Protein AF-0000000075069469 (afdb_homodimer)

Structure (mmCIF, N/CA/C/O backbone):
data_AF-0000000075069469-model_v1
#
loop_
_entity.id
_entity.type
_entity.pdbx_description
1 polymer 'Uncharacterized protein LOC111499101'
#
loop_
_atom_site.group_PDB
_atom_site.id
_atom_site.type_symbol
_atom_site.label_atom_id
_atom_site.label_alt_id
_atom_site.label_comp_id
_atom_site.label_asym_id
_atom_site.label_entity_id
_atom_site.label_seq_id
_atom_site.pdbx_PDB_ins_code
_atom_site.Cartn_x
_atom_site.Cartn_y
_atom_site.Cartn_z
_atom_site.occupancy
_atom_site.B_iso_or_equiv
_atom_site.auth_seq_id
_atom_site.auth_comp_id
_atom_site.auth_asym_id
_atom_site.auth_atom_id
_atom_site.pdbx_PDB_model_num
ATOM 1 N N . MET A 1 1 ? 17.953 -6.848 -20.391 1 51.25 1 MET A N 1
ATOM 2 C CA . MET A 1 1 ? 17.312 -7.086 -19.094 1 51.25 1 MET A CA 1
ATOM 3 C C . MET A 1 1 ? 16.281 -8.211 -19.188 1 51.25 1 MET A C 1
ATOM 5 O O . MET A 1 1 ? 15.68 -8.414 -20.25 1 51.25 1 MET A O 1
ATOM 9 N N . ALA A 1 2 ? 16.391 -9.141 -18.25 1 74.19 2 ALA A N 1
ATOM 10 C CA . ALA A 1 2 ? 15.508 -10.297 -18.328 1 74.19 2 ALA A CA 1
ATOM 11 C C . ALA A 1 2 ? 14.039 -9.867 -18.328 1 74.19 2 ALA A C 1
ATOM 13 O O . ALA A 1 2 ? 13.695 -8.828 -17.75 1 74.19 2 ALA A O 1
ATOM 14 N N . VAL A 1 3 ? 13.227 -10.406 -19.141 1 89.5 3 VAL A N 1
ATOM 15 C CA . VAL A 1 3 ? 11.789 -10.164 -19.219 1 89.5 3 VAL A CA 1
ATOM 16 C C . VAL A 1 3 ? 11.141 -10.461 -17.875 1 89.5 3 VAL A C 1
ATOM 18 O O . VAL A 1 3 ? 11.367 -11.531 -17.297 1 89.5 3 VAL A O 1
ATOM 21 N N . PRO A 1 4 ? 10.5 -9.469 -17.406 1 95.44 4 PRO A N 1
ATOM 22 C CA . PRO A 1 4 ? 9.859 -9.734 -16.109 1 95.44 4 PRO A CA 1
ATOM 23 C C . PRO A 1 4 ? 8.859 -10.883 -16.172 1 95.44 4 PRO A C 1
ATOM 25 O O . PRO A 1 4 ? 8.297 -11.156 -17.234 1 95.44 4 PRO A O 1
ATOM 28 N N . VAL A 1 5 ? 8.656 -11.469 -15.047 1 96.56 5 VAL A N 1
ATOM 29 C CA . VAL A 1 5 ? 7.711 -12.57 -14.938 1 96.56 5 VAL A CA 1
ATOM 30 C C . VAL A 1 5 ? 6.309 -12.086 -15.289 1 96.56 5 VAL A C 1
ATOM 32 O O . VAL A 1 5 ? 5.629 -12.68 -16.125 1 96.56 5 VAL A O 1
ATOM 35 N N . ALA A 1 6 ? 5.82 -11.047 -14.586 1 97.44 6 ALA A N 1
ATOM 36 C CA . ALA A 1 6 ? 4.551 -10.391 -14.898 1 97.44 6 ALA A CA 1
ATOM 37 C C . ALA A 1 6 ? 4.742 -9.289 -15.93 1 97.44 6 ALA A C 1
ATOM 39 O O . ALA A 1 6 ? 5.117 -8.164 -15.586 1 97.44 6 ALA A O 1
ATOM 40 N N . LYS A 1 7 ? 4.457 -9.602 -17.109 1 94.19 7 LYS A N 1
ATOM 41 C CA . LYS A 1 7 ? 4.688 -8.648 -18.188 1 94.19 7 LYS A CA 1
ATOM 42 C C . LYS A 1 7 ? 3.592 -7.59 -18.234 1 94.19 7 LYS A C 1
ATOM 44 O O . LYS A 1 7 ? 2.412 -7.898 -18.047 1 94.19 7 LYS A O 1
ATOM 49 N N . ALA A 1 8 ? 3.984 -6.379 -18.438 1 94.38 8 ALA A N 1
ATOM 50 C CA . ALA A 1 8 ? 3.078 -5.246 -18.609 1 94.38 8 ALA A CA 1
ATOM 51 C C . ALA A 1 8 ? 2.096 -5.148 -17.453 1 94.38 8 ALA A C 1
ATOM 53 O O . ALA A 1 8 ? 0.897 -4.941 -17.656 1 94.38 8 ALA A O 1
ATOM 54 N N . ALA A 1 9 ? 2.561 -5.402 -16.281 1 97.31 9 ALA A N 1
ATOM 55 C CA . ALA A 1 9 ? 1.717 -5.297 -15.094 1 97.31 9 ALA A CA 1
ATOM 56 C C . ALA A 1 9 ? 1.331 -3.848 -14.82 1 97.31 9 ALA A C 1
ATOM 58 O O . ALA A 1 9 ? 2.109 -2.93 -15.086 1 97.31 9 ALA A O 1
ATOM 59 N N . SER A 1 10 ? 0.137 -3.607 -14.352 1 97.75 10 SER A N 1
ATOM 60 C CA . SER A 1 10 ? -0.334 -2.299 -13.914 1 97.75 10 SER A CA 1
ATOM 61 C C . SER A 1 10 ? -0.972 -2.383 -12.531 1 97.75 10 SER A C 1
ATOM 63 O O . SER A 1 10 ? -1.345 -3.467 -12.078 1 97.75 10 SER A O 1
ATOM 65 N N . LEU A 1 11 ? -1.025 -1.315 -11.836 1 98.31 11 LEU A N 1
ATOM 66 C CA . LEU A 1 11 ? -1.672 -1.309 -10.531 1 98.31 11 LEU A CA 1
ATOM 67 C C . LEU A 1 11 ? -3.178 -1.506 -10.672 1 98.31 11 LEU A C 1
ATOM 69 O O . LEU A 1 11 ? -3.848 -0.742 -11.367 1 98.31 11 LEU A O 1
ATOM 73 N N . ALA A 1 12 ? -3.697 -2.514 -10.078 1 97.69 12 ALA A N 1
ATOM 74 C CA . ALA A 1 12 ? -5.141 -2.732 -10.055 1 97.69 12 ALA A CA 1
ATOM 75 C C . ALA A 1 12 ? -5.777 -2.078 -8.828 1 97.69 12 ALA A C 1
ATOM 77 O O . ALA A 1 12 ? -6.609 -1.179 -8.961 1 97.69 12 ALA A O 1
ATOM 78 N N . HIS A 1 13 ? -5.395 -2.535 -7.672 1 98.56 13 HIS A N 1
ATOM 79 C CA . HIS A 1 13 ? -5.906 -1.954 -6.434 1 98.56 13 HIS A CA 1
ATOM 8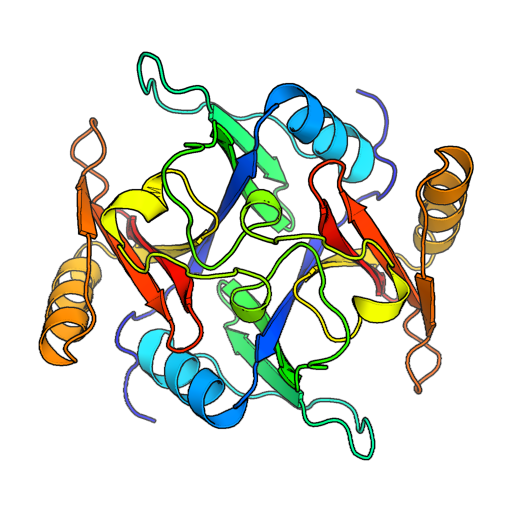0 C C . HIS A 1 13 ? -4.945 -2.186 -5.273 1 98.56 13 HIS A C 1
ATOM 82 O O . HIS A 1 13 ? -4 -2.969 -5.395 1 98.56 13 HIS A O 1
ATOM 88 N N . ILE A 1 14 ? -5.129 -1.421 -4.242 1 98.88 14 ILE A N 1
ATOM 89 C CA . ILE A 1 14 ? -4.535 -1.648 -2.928 1 98.88 14 ILE A CA 1
ATOM 90 C C . ILE A 1 14 ? -5.617 -2.072 -1.938 1 98.88 14 ILE A C 1
ATOM 92 O O . ILE A 1 14 ? -6.699 -1.48 -1.899 1 98.88 14 ILE A O 1
ATOM 96 N N . ALA A 1 15 ? -5.336 -3.133 -1.213 1 98.81 15 ALA A N 1
ATOM 97 C CA . ALA A 1 15 ? -6.305 -3.623 -0.235 1 98.81 15 ALA A CA 1
ATOM 98 C C . ALA A 1 15 ? -5.82 -3.373 1.19 1 98.81 15 ALA A C 1
ATOM 100 O O . ALA A 1 15 ? -4.637 -3.549 1.489 1 98.81 15 ALA A O 1
ATOM 101 N N . ARG A 1 16 ? -6.668 -2.936 2.02 1 98.69 16 ARG A N 1
ATOM 102 C CA . ARG A 1 16 ? -6.441 -2.764 3.451 1 98.69 16 ARG A CA 1
ATOM 103 C C . ARG A 1 16 ? -7.48 -3.525 4.266 1 98.69 16 ARG A C 1
ATOM 105 O O . ARG A 1 16 ? -8.68 -3.426 4 1 98.69 16 ARG A O 1
ATOM 112 N N . GLU A 1 17 ? -7.016 -4.309 5.176 1 98.31 17 GLU A N 1
ATOM 113 C CA . GLU A 1 17 ? -7.93 -4.898 6.148 1 98.31 17 GLU A CA 1
ATOM 114 C C . GLU A 1 17 ? -8.336 -3.881 7.211 1 98.31 17 GLU A C 1
ATOM 116 O O . GLU A 1 17 ? -7.559 -2.98 7.543 1 98.31 17 GLU A O 1
ATOM 121 N N . SER A 1 18 ? -9.508 -4.027 7.738 1 98.31 18 SER A N 1
ATOM 122 C CA . SER A 1 18 ? -9.992 -3.1 8.758 1 98.31 18 SER A CA 1
ATOM 123 C C . SER A 1 18 ? -11 -3.775 9.68 1 98.31 18 SER A C 1
ATOM 125 O O . SER A 1 18 ? -11.789 -4.613 9.242 1 98.31 18 SER A O 1
ATOM 127 N N . SER A 1 19 ? -11 -3.42 10.984 1 97.06 19 SER A N 1
ATOM 128 C CA . SER A 1 19 ? -12.023 -3.875 11.922 1 97.06 19 SER A CA 1
AT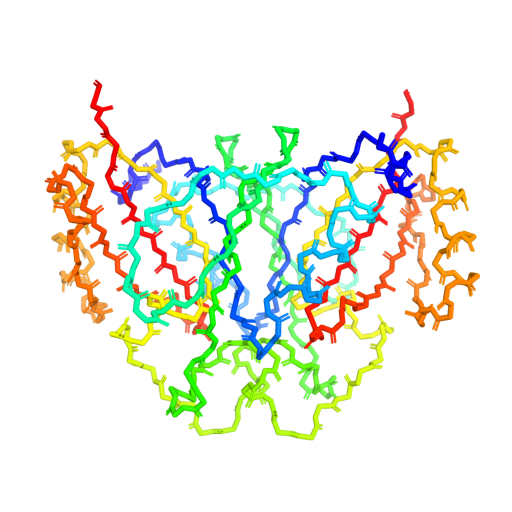OM 129 C C . SER A 1 19 ? -13.305 -3.055 11.797 1 97.06 19 SER A C 1
ATOM 131 O O . SER A 1 19 ? -14.352 -3.449 12.305 1 97.06 19 SER A O 1
ATOM 133 N N . ASP A 1 20 ? -13.227 -1.896 11.195 1 98.31 20 ASP A N 1
ATOM 134 C CA . ASP A 1 20 ? -14.352 -1.005 10.93 1 98.31 20 ASP A CA 1
ATOM 135 C C . ASP A 1 20 ? -14.227 -0.354 9.555 1 98.31 20 ASP A C 1
ATOM 137 O O . ASP A 1 20 ? -13.766 0.784 9.438 1 98.31 20 ASP A O 1
ATOM 141 N N . ILE A 1 21 ? -14.727 -1.035 8.531 1 98.56 21 ILE A N 1
ATOM 142 C CA . ILE A 1 21 ? -14.508 -0.624 7.148 1 98.56 21 ILE A CA 1
ATOM 143 C C . ILE A 1 21 ? -15.273 0.667 6.863 1 98.56 21 ILE A C 1
ATOM 145 O O . ILE A 1 21 ? -14.859 1.462 6.012 1 98.56 21 ILE A O 1
ATOM 149 N N . HIS A 1 22 ? -16.328 0.944 7.527 1 98.62 22 HIS A N 1
ATOM 150 C CA . HIS A 1 22 ? -17.094 2.166 7.297 1 98.62 22 HIS A CA 1
ATOM 151 C C . HIS A 1 22 ? -16.344 3.391 7.809 1 98.62 22 HIS A C 1
ATOM 153 O O . HIS A 1 22 ? -16.266 4.41 7.121 1 98.62 22 HIS A O 1
ATOM 159 N N . ARG A 1 23 ? -15.805 3.264 9.047 1 98.69 23 ARG A N 1
ATOM 160 C CA . ARG A 1 23 ? -15.008 4.359 9.594 1 98.69 23 ARG A CA 1
ATOM 161 C C . ARG A 1 23 ? -13.828 4.676 8.688 1 98.69 23 ARG A C 1
ATOM 163 O O . ARG A 1 23 ? -13.555 5.844 8.398 1 98.69 23 ARG A O 1
ATOM 170 N N . LEU A 1 24 ? -13.156 3.682 8.258 1 98.69 24 LEU A N 1
ATOM 171 C CA . LEU A 1 24 ? -12 3.883 7.395 1 98.69 24 LEU A CA 1
ATOM 172 C C . LEU A 1 24 ? -12.422 4.473 6.051 1 98.69 24 LEU A C 1
ATOM 174 O O . LEU A 1 24 ? -11.75 5.355 5.516 1 98.69 24 LEU A O 1
ATOM 178 N N . SER A 1 25 ? -13.516 4 5.52 1 98.75 25 SER A N 1
ATOM 179 C CA . SER A 1 25 ? -14.055 4.531 4.27 1 98.75 25 SER A CA 1
ATOM 180 C C . SER A 1 25 ? -14.336 6.023 4.379 1 98.75 25 SER A C 1
ATOM 182 O O . SER A 1 25 ? -13.961 6.801 3.496 1 98.75 25 SER A O 1
ATOM 184 N N . GLU A 1 26 ? -14.969 6.426 5.414 1 98.62 26 GLU A N 1
ATOM 185 C CA . GLU A 1 26 ? -15.297 7.832 5.617 1 98.62 26 GLU A CA 1
ATOM 186 C C . GLU A 1 26 ? -14.039 8.688 5.684 1 98.62 26 GLU A C 1
ATOM 188 O O . GLU A 1 26 ? -14.008 9.805 5.148 1 98.62 26 GLU A O 1
ATOM 193 N N . PHE A 1 27 ? -13.086 8.164 6.277 1 98.62 27 PHE A N 1
ATOM 194 C CA . PHE A 1 27 ? -11.82 8.891 6.355 1 98.62 27 PHE A CA 1
ATOM 195 C C . PHE A 1 27 ? -11.273 9.172 4.965 1 98.62 27 PHE A C 1
ATOM 197 O O . PHE A 1 27 ? -10.906 10.312 4.66 1 98.62 27 PHE A O 1
ATOM 204 N N . TYR A 1 28 ? -11.18 8.211 4.113 1 98.69 28 TYR A N 1
ATOM 205 C CA . TYR A 1 28 ? -10.57 8.375 2.795 1 98.69 28 TYR A CA 1
ATOM 206 C C . TYR A 1 28 ? -11.453 9.227 1.892 1 98.69 28 TYR A C 1
ATOM 208 O O . TYR A 1 28 ? -10.945 9.953 1.032 1 98.69 28 TYR A O 1
ATOM 216 N N . LYS A 1 29 ? -12.742 9.133 2.08 1 98.38 29 LYS A N 1
ATOM 217 C CA . LYS A 1 29 ? -13.641 10.023 1.354 1 98.38 29 LYS A CA 1
ATOM 218 C C . LYS A 1 29 ? -13.406 11.484 1.743 1 98.38 29 LYS A C 1
ATOM 220 O O . LYS A 1 29 ? -13.25 12.344 0.875 1 98.38 29 LYS A O 1
ATOM 225 N N . GLU A 1 30 ? -13.336 11.711 2.994 1 97.88 30 GLU A N 1
ATOM 226 C CA . GLU A 1 30 ? -13.18 13.07 3.502 1 97.88 30 GLU A CA 1
ATOM 227 C C . GLU A 1 30 ? -11.797 13.625 3.188 1 97.88 30 GLU A C 1
ATOM 229 O O . GLU A 1 30 ? -11.656 14.781 2.797 1 97.88 30 GLU A O 1
ATOM 234 N N . MET A 1 31 ? -10.812 12.836 3.367 1 97.94 31 MET A N 1
ATOM 235 C CA . MET A 1 31 ? -9.43 13.289 3.275 1 97.94 31 MET A CA 1
ATOM 236 C C . MET A 1 31 ? -9.023 13.508 1.82 1 97.94 31 MET A C 1
ATOM 238 O O . MET A 1 31 ? -8.391 14.508 1.491 1 97.94 31 MET A O 1
ATOM 242 N N . PHE A 1 32 ? -9.352 12.562 0.939 1 98.19 32 PHE A N 1
ATOM 243 C CA . PHE A 1 32 ? -8.734 12.57 -0.385 1 98.19 32 PHE A CA 1
ATOM 244 C C . PHE A 1 32 ? -9.805 12.656 -1.472 1 98.19 32 PHE A C 1
ATOM 246 O O . PHE A 1 32 ? -9.484 12.93 -2.633 1 98.19 32 PHE A O 1
ATOM 253 N N . GLY A 1 33 ? -11.055 12.406 -1.126 1 98 33 GLY A N 1
ATOM 254 C CA . GLY A 1 33 ? -12.117 12.492 -2.115 1 98 33 GLY A CA 1
ATOM 255 C C . GLY A 1 33 ? -12.359 11.18 -2.842 1 98 33 GLY A C 1
ATOM 256 O O . GLY A 1 33 ? -12.859 11.172 -3.969 1 98 33 GLY A O 1
ATOM 257 N N . PHE A 1 34 ? -11.969 10.07 -2.221 1 98.62 34 PHE A N 1
ATOM 258 C CA . PHE A 1 34 ? -12.328 8.773 -2.779 1 98.62 34 PHE A CA 1
ATOM 259 C C . PHE A 1 34 ? -13.836 8.641 -2.898 1 98.62 34 PHE A C 1
ATOM 261 O O . PHE A 1 34 ? -14.586 9.188 -2.088 1 98.62 34 PHE A O 1
ATOM 268 N N . GLU A 1 35 ? -14.211 7.852 -3.914 1 98.38 35 GLU A N 1
ATOM 269 C CA . GLU A 1 35 ? -15.633 7.57 -4.102 1 98.38 35 GLU A CA 1
ATOM 270 C C . GLU A 1 35 ? -15.906 6.07 -4.066 1 98.38 35 GLU A C 1
ATOM 272 O O . GLU A 1 35 ? -15.133 5.277 -4.605 1 98.38 35 GLU A O 1
ATOM 277 N N . GLU A 1 36 ? -16.984 5.746 -3.445 1 98.19 36 GLU A N 1
ATOM 278 C CA . GLU A 1 36 ? -17.375 4.336 -3.387 1 98.19 36 GLU A CA 1
ATOM 279 C C . GLU A 1 36 ? -17.797 3.822 -4.758 1 98.19 36 GLU A C 1
ATOM 281 O O . GLU A 1 36 ? -18.5 4.516 -5.5 1 98.19 36 GLU A O 1
ATOM 286 N N . ILE A 1 37 ? -17.344 2.689 -5.109 1 98.12 37 ILE A N 1
ATOM 287 C CA . ILE A 1 37 ? -17.75 2.014 -6.336 1 98.12 37 ILE A CA 1
ATOM 288 C C . ILE A 1 37 ? -18.375 0.668 -5.996 1 98.12 37 ILE A C 1
ATOM 290 O O . ILE A 1 37 ? -18.297 0.205 -4.855 1 98.12 37 ILE A O 1
ATOM 294 N N . GLU A 1 38 ? -19.016 0.066 -7.004 1 95.25 38 GLU A N 1
ATOM 295 C CA . GLU A 1 38 ? -19.672 -1.219 -6.789 1 95.25 38 GLU A CA 1
ATOM 296 C C . GLU A 1 38 ? -18.656 -2.324 -6.527 1 95.25 38 GLU A C 1
ATOM 298 O O . GLU A 1 38 ? -17.625 -2.391 -7.191 1 95.25 38 GLU A O 1
ATOM 303 N N . SER A 1 39 ? -18.906 -3.066 -5.496 1 91.5 39 SER A N 1
ATOM 304 C CA . SER A 1 39 ? -18.125 -4.27 -5.207 1 91.5 39 SER A CA 1
ATOM 305 C C . SER A 1 39 ? -18.969 -5.527 -5.422 1 91.5 39 SER A C 1
ATOM 307 O O . SER A 1 39 ? -20.203 -5.477 -5.375 1 91.5 39 SER A O 1
ATOM 309 N N . PRO A 1 40 ? -18.328 -6.656 -5.711 1 88 40 PRO A N 1
ATOM 310 C CA . PRO A 1 40 ? -19.078 -7.914 -5.754 1 88 40 PRO A CA 1
ATOM 311 C C . PRO A 1 40 ? -19.703 -8.266 -4.41 1 88 40 PRO A C 1
ATOM 313 O O . PRO A 1 40 ? -19.375 -7.66 -3.389 1 88 40 PRO A O 1
ATOM 316 N N . ASN A 1 41 ? -20.672 -9.18 -4.551 1 87.69 41 ASN A N 1
ATOM 317 C CA . ASN A 1 41 ? -21.266 -9.719 -3.332 1 87.69 41 ASN A CA 1
ATOM 318 C C . ASN A 1 41 ? -20.422 -10.852 -2.754 1 87.69 41 ASN A C 1
ATOM 320 O O . ASN A 1 41 ? -20.266 -11.898 -3.385 1 87.69 41 ASN A O 1
ATOM 324 N N . PHE A 1 42 ? -19.922 -10.609 -1.522 1 89.44 42 PHE A N 1
ATOM 325 C CA . PHE A 1 42 ? -19.062 -11.609 -0.892 1 89.44 42 PHE A CA 1
ATOM 326 C C . PHE A 1 42 ? -19.781 -12.273 0.281 1 89.44 42 PHE A C 1
ATOM 328 O O . PHE A 1 42 ? -19.141 -12.703 1.24 1 89.44 42 PHE A O 1
ATOM 335 N N . GLY A 1 43 ? -21.203 -12.211 0.186 1 91.31 43 GLY A N 1
ATOM 336 C CA . GLY A 1 43 ? -21.984 -12.812 1.257 1 91.31 43 GLY A CA 1
ATOM 337 C C . GLY A 1 43 ? -21.844 -12.078 2.576 1 91.31 43 GLY A C 1
ATOM 338 O O . GLY A 1 43 ? -22.094 -10.875 2.648 1 91.31 43 GLY A O 1
ATOM 339 N N . GLU A 1 44 ? -21.266 -12.805 3.584 1 93.75 44 GLU A N 1
ATOM 340 C CA . GLU A 1 44 ? -21.172 -12.242 4.93 1 93.75 44 GLU A CA 1
ATOM 341 C C . GLU A 1 44 ? -19.938 -11.367 5.074 1 93.75 44 GLU A C 1
ATOM 343 O O . GLU A 1 44 ? -19.828 -10.578 6.016 1 93.75 44 GLU A O 1
ATOM 348 N N . LEU A 1 45 ? -19.047 -11.5 4.168 1 94.69 45 LEU A N 1
ATOM 349 C CA . LEU A 1 45 ? -17.844 -10.695 4.219 1 94.69 45 LEU A CA 1
ATOM 350 C C . LEU A 1 45 ? -18.125 -9.25 3.803 1 94.69 45 LEU A C 1
ATOM 352 O O . LEU A 1 45 ? -18.594 -9.008 2.686 1 94.69 45 LEU A O 1
ATOM 356 N N . LYS A 1 46 ? -17.859 -8.297 4.668 1 97.06 46 LYS A N 1
ATOM 357 C CA . LYS A 1 46 ? -18.094 -6.887 4.387 1 97.06 46 LYS A CA 1
ATOM 358 C C . LYS A 1 46 ? -16.906 -6.258 3.676 1 97.06 46 LYS A C 1
ATOM 360 O O . LYS A 1 46 ? -15.773 -6.352 4.152 1 97.06 46 LYS A O 1
ATOM 365 N N . VAL A 1 47 ? -17.172 -5.625 2.588 1 97.94 47 VAL A N 1
ATOM 366 C CA . VAL A 1 47 ? -16.156 -4.887 1.852 1 97.94 47 VAL A CA 1
ATOM 367 C C . VAL A 1 47 ? -16.719 -3.537 1.405 1 97.94 47 VAL A C 1
ATOM 369 O O . VAL A 1 47 ? -17.938 -3.379 1.267 1 97.94 47 VAL A O 1
ATOM 372 N N . ILE A 1 48 ? -15.883 -2.514 1.28 1 98.56 48 ILE A N 1
ATOM 373 C CA . ILE A 1 48 ? -16.156 -1.255 0.595 1 98.56 48 ILE A CA 1
ATOM 374 C C . ILE A 1 48 ? -15.039 -0.963 -0.407 1 98.56 48 ILE A C 1
ATOM 376 O O . ILE A 1 48 ? -13.867 -0.888 -0.036 1 98.56 48 ILE A O 1
ATOM 380 N N . TRP A 1 49 ? -15.398 -0.892 -1.646 1 98.62 49 TRP A N 1
ATOM 381 C CA . TRP A 1 49 ? -14.43 -0.52 -2.676 1 98.62 49 TRP A CA 1
ATOM 382 C C . TRP A 1 49 ? -14.5 0.976 -2.969 1 98.62 49 TRP A C 1
ATOM 384 O O . TRP A 1 49 ? -15.578 1.528 -3.166 1 98.62 49 TRP A O 1
ATOM 394 N N . LEU A 1 50 ? -13.383 1.645 -2.924 1 98.81 50 LEU A N 1
ATOM 395 C CA . LEU A 1 50 ? -13.242 3.07 -3.201 1 98.81 50 LEU A CA 1
ATOM 396 C C . LEU A 1 50 ? -12.383 3.305 -4.438 1 98.81 50 LEU A C 1
ATOM 398 O O . LEU A 1 50 ? -11.531 2.477 -4.77 1 98.81 50 LEU A O 1
ATOM 402 N N . ASN A 1 51 ? -12.633 4.422 -5.066 1 98.62 51 ASN A N 1
ATOM 403 C CA . ASN A 1 51 ? -11.844 4.793 -6.23 1 98.62 51 ASN A CA 1
ATOM 404 C C . ASN A 1 51 ? -11.484 6.273 -6.215 1 98.62 51 ASN A C 1
ATOM 406 O O . ASN A 1 51 ? -12.328 7.117 -5.902 1 98.62 51 ASN A O 1
ATOM 410 N N . LEU A 1 52 ? -10.281 6.555 -6.395 1 98 52 LEU A N 1
ATOM 411 C CA . LEU A 1 52 ? -9.758 7.875 -6.723 1 98 52 LEU A CA 1
ATOM 412 C C . LEU A 1 52 ? -9.07 7.867 -8.078 1 98 52 LEU A C 1
ATOM 414 O O . LEU A 1 52 ? -7.918 7.43 -8.195 1 98 52 LEU A O 1
ATOM 418 N N . PRO A 1 53 ? -9.695 8.328 -9.125 1 94.12 53 PRO A N 1
ATOM 419 C CA . PRO A 1 53 ? -9.219 8.156 -10.5 1 94.12 53 PRO A CA 1
ATOM 420 C C . PRO A 1 53 ? -7.777 8.625 -10.688 1 94.12 53 PRO A C 1
ATOM 422 O O . PRO A 1 53 ? -7.031 8.031 -11.469 1 94.12 53 PRO A O 1
ATOM 425 N N . SER A 1 54 ? -7.363 9.594 -10.078 1 93.62 54 SER A N 1
ATOM 426 C CA . SER A 1 54 ? -6.016 10.141 -10.227 1 93.62 54 SER A CA 1
ATOM 427 C C . SER A 1 54 ? -5.004 9.344 -9.414 1 93.62 54 SER A C 1
ATOM 429 O O . SER A 1 54 ? -3.803 9.617 -9.461 1 93.62 54 SER A O 1
ATOM 431 N N . ALA A 1 55 ? -5.477 8.336 -8.688 1 95.12 55 ALA A N 1
ATOM 432 C CA . ALA A 1 55 ? -4.586 7.594 -7.793 1 95.12 55 ALA A CA 1
ATOM 433 C C . ALA A 1 55 ? -4.75 6.09 -7.98 1 95.12 55 ALA A C 1
ATOM 435 O O . ALA A 1 55 ? -4.031 5.473 -8.773 1 95.12 55 ALA A O 1
ATOM 436 N N . PHE A 1 56 ? -5.684 5.5 -7.301 1 97.44 56 PHE A N 1
ATOM 437 C CA . PHE A 1 56 ? -5.852 4.051 -7.355 1 97.44 56 PHE A CA 1
ATOM 438 C C . PHE A 1 56 ? -7.184 3.639 -6.742 1 97.44 56 PHE A C 1
ATOM 440 O O . PHE A 1 56 ? -7.895 4.469 -6.172 1 97.44 56 PHE A O 1
ATOM 447 N N . GLN A 1 57 ? -7.59 2.363 -7.004 1 98.62 57 GLN A N 1
ATOM 448 C CA . GLN A 1 57 ? -8.695 1.756 -6.266 1 98.62 57 GLN A CA 1
ATOM 449 C C . GLN A 1 57 ? -8.219 1.232 -4.91 1 98.62 57 GLN A C 1
ATOM 451 O O . GLN A 1 57 ? -7.156 0.616 -4.812 1 98.62 57 GLN A O 1
ATOM 456 N N . LEU A 1 58 ? -8.977 1.562 -3.9 1 98.88 58 LEU A N 1
ATOM 457 C CA . LEU A 1 58 ? -8.734 1.119 -2.531 1 98.88 58 LEU A CA 1
ATOM 458 C C . LEU A 1 58 ? -9.82 0.163 -2.066 1 98.88 58 LEU A C 1
ATOM 460 O O . LEU A 1 58 ? -10.992 0.552 -1.958 1 98.88 58 LEU A O 1
ATOM 464 N N . HIS A 1 59 ? -9.422 -1.106 -1.854 1 98.81 59 HIS A N 1
ATOM 465 C CA . HIS A 1 59 ? -10.359 -2.102 -1.343 1 98.81 59 HIS A CA 1
ATOM 466 C C . HIS A 1 59 ? -10.234 -2.252 0.169 1 98.81 59 HIS A C 1
ATOM 468 O O . HIS A 1 59 ? -9.203 -2.701 0.669 1 98.81 59 HIS A O 1
ATOM 474 N N . LEU A 1 60 ? -11.266 -1.788 0.831 1 98.81 60 LEU A N 1
ATOM 475 C CA . LEU A 1 60 ? -11.367 -1.989 2.271 1 98.81 60 LEU A CA 1
ATOM 476 C C . LEU A 1 60 ? -12.094 -3.291 2.59 1 98.81 60 LEU A C 1
ATOM 478 O O . LEU A 1 60 ? -13.211 -3.516 2.115 1 98.81 60 LEU A O 1
ATOM 482 N N . ILE A 1 61 ? -11.469 -4.168 3.373 1 98.56 61 ILE A N 1
ATOM 483 C CA . ILE A 1 61 ? -11.977 -5.516 3.594 1 98.56 61 ILE A CA 1
ATOM 484 C C . ILE A 1 61 ? -12.07 -5.793 5.094 1 98.56 61 ILE A C 1
ATOM 486 O O . ILE A 1 61 ? -11.148 -5.48 5.848 1 98.56 61 ILE A O 1
ATOM 490 N N . GLN A 1 62 ? -13.172 -6.363 5.438 1 98.38 62 GLN A N 1
ATOM 491 C CA . GLN A 1 62 ? -13.328 -6.777 6.828 1 98.38 62 GLN A CA 1
ATOM 492 C C . GLN A 1 62 ? -12.211 -7.727 7.25 1 98.38 62 GLN A C 1
ATOM 494 O O . GLN A 1 62 ? -12.031 -8.781 6.641 1 98.38 62 GLN A O 1
ATOM 499 N N . ARG A 1 63 ? -11.578 -7.375 8.312 1 96.81 63 ARG A N 1
ATOM 500 C CA . ARG A 1 63 ? -10.414 -8.133 8.773 1 96.81 63 ARG A CA 1
ATOM 501 C C . ARG A 1 63 ? -10.836 -9.477 9.352 1 96.81 63 ARG A C 1
ATOM 503 O O . ARG A 1 63 ? -11.906 -9.594 9.953 1 96.81 63 ARG A O 1
ATOM 510 N N . ASP A 1 64 ? -9.977 -10.523 9.148 1 96.25 64 ASP A N 1
ATOM 511 C CA . ASP A 1 64 ? -10.031 -11.766 9.914 1 96.25 64 ASP A CA 1
ATOM 512 C C . ASP A 1 64 ? -9.094 -11.711 11.117 1 96.25 64 ASP A C 1
ATOM 514 O O . ASP A 1 64 ? -7.871 -11.797 10.969 1 96.25 64 ASP A O 1
ATOM 518 N N . PRO A 1 65 ? -9.672 -11.562 12.289 1 91.5 65 PRO A N 1
ATOM 519 C CA . PRO A 1 65 ? -8.797 -11.422 13.461 1 91.5 65 PRO A CA 1
ATOM 520 C C . PRO A 1 65 ? -7.93 -12.656 13.695 1 91.5 65 PRO A C 1
ATOM 522 O O . PRO A 1 65 ? -6.957 -12.594 14.453 1 91.5 65 PRO A O 1
ATOM 525 N N . LYS A 1 66 ? -8.18 -13.758 13.008 1 91.69 66 LYS A N 1
ATOM 526 C CA . LYS A 1 66 ? -7.441 -14.992 13.242 1 91.69 66 LYS A CA 1
ATOM 527 C C . LYS A 1 66 ? -6.258 -15.117 12.281 1 91.69 66 LYS A C 1
ATOM 529 O O . LYS A 1 66 ? -5.391 -15.969 12.469 1 91.69 66 LYS A O 1
ATOM 534 N N . SER A 1 67 ? -6.051 -14.297 11.273 1 91.38 67 SER A N 1
ATOM 535 C CA . SER A 1 67 ? -5.109 -14.5 10.18 1 91.38 67 SER A CA 1
ATOM 536 C C . SER A 1 67 ? -3.678 -14.203 10.617 1 91.38 67 SER A C 1
ATOM 538 O O . SER A 1 67 ? -2.727 -14.781 10.086 1 91.38 67 SER A O 1
ATOM 540 N N . LYS A 1 68 ? -3.363 -13.367 11.492 1 92.19 68 LYS A N 1
ATOM 541 C CA . LYS A 1 68 ? -2.045 -12.992 12 1 92.19 68 LYS A CA 1
ATOM 542 C C . LYS A 1 68 ? -1.049 -12.812 10.852 1 92.19 68 LYS A C 1
ATOM 544 O O . LYS A 1 68 ? 0.044 -13.383 10.883 1 92.19 68 LYS A O 1
ATOM 549 N N . LEU A 1 69 ? -1.332 -12.102 9.844 1 96.38 69 LEU A N 1
ATOM 550 C CA . LEU A 1 69 ? -0.497 -11.859 8.672 1 96.38 69 LEU A CA 1
ATOM 551 C C . LEU A 1 69 ? 0.694 -10.977 9.023 1 96.38 69 LEU A C 1
ATOM 553 O O . LEU A 1 69 ? 0.638 -10.211 9.984 1 96.38 69 LEU A O 1
ATOM 557 N N . PRO A 1 70 ? 1.748 -11.062 8.242 1 96 70 PRO A N 1
ATOM 558 C CA . PRO A 1 70 ? 2.939 -10.273 8.562 1 96 70 PRO A CA 1
ATOM 559 C C . PRO A 1 70 ? 2.691 -8.773 8.461 1 96 70 PRO A C 1
ATOM 561 O O . PRO A 1 70 ? 3.334 -7.988 9.164 1 96 70 PRO A O 1
ATOM 564 N N . GLU A 1 71 ? 1.863 -8.398 7.566 1 96.06 71 GLU A N 1
ATOM 565 C CA . GLU A 1 71 ? 1.651 -6.977 7.312 1 96.06 71 GLU A CA 1
ATOM 566 C C . GLU A 1 71 ? 0.235 -6.555 7.691 1 96.06 71 GLU A C 1
ATOM 568 O O . GLU A 1 71 ? -0.72 -7.305 7.484 1 96.06 71 GLU A O 1
ATOM 573 N N . GLY A 1 72 ? 0.143 -5.355 8.227 1 95.75 72 GLY A N 1
ATOM 574 C CA . GLY A 1 72 ? -1.079 -4.703 8.672 1 95.75 72 GLY A CA 1
ATOM 575 C C . GLY A 1 72 ? -0.994 -4.184 10.094 1 95.75 72 GLY A C 1
ATOM 576 O O . GLY A 1 72 ? -0.298 -4.762 10.93 1 95.75 72 GLY A O 1
ATOM 577 N N . PRO A 1 73 ? -1.74 -3.096 10.359 1 95.62 73 PRO A N 1
ATOM 578 C CA . PRO A 1 73 ? -1.611 -2.482 11.68 1 95.62 73 PRO A CA 1
ATOM 579 C C . PRO A 1 73 ? -2.07 -3.404 12.805 1 95.62 73 PRO A C 1
ATOM 581 O O . PRO A 1 73 ? -1.569 -3.311 13.93 1 95.62 73 PRO A O 1
ATOM 584 N N . TRP A 1 74 ? -2.895 -4.312 12.477 1 93 74 TRP A N 1
ATOM 585 C CA . TRP A 1 74 ? -3.508 -5.148 13.5 1 93 74 TRP A CA 1
ATOM 586 C C . TRP A 1 74 ? -2.619 -6.34 13.836 1 93 74 TRP A C 1
ATOM 588 O O . TRP A 1 74 ? -2.855 -7.043 14.828 1 93 74 TRP A O 1
ATOM 598 N N . SER A 1 75 ? -1.633 -6.492 13.047 1 92.06 75 SER A N 1
ATOM 599 C CA . SER A 1 75 ? -0.688 -7.57 13.312 1 92.06 75 SER A CA 1
ATOM 600 C C . SER A 1 75 ? 0.365 -7.145 14.328 1 92.06 75 SER A C 1
ATOM 602 O O . SER A 1 75 ? 1.025 -7.992 14.938 1 92.06 75 SER A O 1
ATOM 604 N N . ALA A 1 76 ? 0.55 -5.887 14.5 1 92.06 76 ALA A N 1
ATOM 605 C CA . ALA A 1 76 ? 1.594 -5.352 15.375 1 92.06 76 ALA A CA 1
ATOM 606 C C . ALA A 1 76 ? 1.224 -5.523 16.844 1 92.06 76 ALA A C 1
ATOM 608 O O . ALA A 1 76 ? 0.073 -5.301 17.234 1 92.06 76 ALA A O 1
ATOM 609 N N . THR A 1 77 ? 2.189 -5.98 17.531 1 88.19 77 THR A N 1
ATOM 610 C CA . THR A 1 77 ? 2.025 -6.066 18.969 1 88.19 77 THR A CA 1
ATOM 611 C C . THR A 1 77 ? 2.65 -4.855 19.656 1 88.19 77 THR A C 1
ATOM 613 O O . THR A 1 77 ? 3.846 -4.598 19.5 1 88.19 77 THR A O 1
ATOM 616 N N . SER A 1 78 ? 1.938 -4.035 20.344 1 90.88 78 SER A N 1
ATOM 617 C CA . SER A 1 78 ? 2.361 -2.844 21.078 1 90.88 78 SER A CA 1
ATOM 618 C C . SER A 1 78 ? 2.961 -1.806 20.141 1 90.88 78 SER A C 1
ATOM 620 O O . SER A 1 78 ? 4.09 -1.355 20.328 1 90.88 78 SER A O 1
ATOM 622 N N . PRO A 1 79 ? 2.258 -1.506 19.156 1 93.81 79 PRO A N 1
ATOM 623 C CA . PRO A 1 79 ? 2.789 -0.566 18.172 1 93.81 79 PRO A CA 1
ATOM 624 C C . PRO A 1 79 ? 2.945 0.848 18.719 1 93.81 79 PRO A C 1
ATOM 626 O O . PRO A 1 79 ? 2.199 1.251 19.609 1 93.81 79 PRO A O 1
ATOM 629 N N . VAL A 1 80 ? 3.967 1.511 18.188 1 93.25 80 VAL A N 1
ATOM 630 C CA . VAL A 1 80 ? 4.16 2.934 18.453 1 93.25 80 VAL A CA 1
ATOM 631 C C . VAL A 1 80 ? 3.631 3.752 17.281 1 93.25 80 VAL A C 1
ATOM 633 O O . VAL A 1 80 ? 4.133 3.641 16.156 1 93.25 80 VAL A O 1
ATOM 636 N N . VAL A 1 81 ? 2.602 4.539 17.594 1 95.5 81 VAL A N 1
ATOM 637 C CA . VAL A 1 81 ? 1.979 5.367 16.562 1 95.5 81 VAL A CA 1
ATOM 638 C C . VAL A 1 81 ? 2.58 6.773 16.594 1 95.5 81 VAL A C 1
ATOM 640 O O . VAL A 1 81 ? 1.956 7.711 17.094 1 95.5 81 VAL A O 1
ATOM 643 N N . ASP A 1 82 ? 3.74 6.883 16.188 1 97.19 82 ASP A N 1
ATOM 644 C CA . ASP A 1 82 ? 4.5 8.125 16.094 1 97.19 82 ASP A CA 1
ATOM 645 C C . ASP A 1 82 ? 4.859 8.445 14.648 1 97.19 82 ASP A C 1
ATOM 647 O O . ASP A 1 82 ? 5.719 7.793 14.055 1 97.19 82 ASP A O 1
ATOM 651 N N . PRO A 1 83 ? 4.172 9.516 14.07 1 98.31 83 PRO A N 1
ATOM 652 C CA . PRO A 1 83 ? 4.391 9.82 12.648 1 98.31 83 PRO A CA 1
ATOM 653 C C . PRO A 1 83 ? 5.836 10.188 12.344 1 98.31 83 PRO A C 1
ATOM 655 O O . PRO A 1 83 ? 6.25 10.18 11.18 1 98.31 83 PRO A O 1
ATOM 658 N N . SER A 1 84 ? 6.625 10.516 13.352 1 97.75 84 SER A N 1
ATOM 659 C CA . SER A 1 84 ? 8.016 10.883 13.102 1 97.75 84 SER A CA 1
ATOM 660 C C . SER A 1 84 ? 8.836 9.68 12.641 1 97.75 84 SER A C 1
ATOM 662 O O . SER A 1 84 ? 9.945 9.836 12.133 1 97.75 84 SER A O 1
ATOM 664 N N . HIS A 1 85 ? 8.312 8.484 12.742 1 97.25 85 HIS A N 1
ATOM 665 C CA . HIS A 1 85 ? 9 7.273 12.289 1 97.25 85 HIS A CA 1
ATOM 666 C C . HIS A 1 85 ? 8.555 6.883 10.883 1 97.25 85 HIS A C 1
ATOM 668 O O . HIS A 1 85 ? 9.164 6.012 10.258 1 97.25 85 HIS A O 1
ATOM 674 N N . LEU A 1 86 ? 7.57 7.527 10.32 1 97.81 86 LEU A N 1
ATOM 675 C CA . LEU A 1 86 ? 6.945 7.121 9.062 1 97.81 86 LEU A CA 1
ATOM 676 C C . LEU A 1 86 ? 7.883 7.363 7.883 1 97.81 86 LEU A C 1
ATOM 678 O O . LEU A 1 86 ? 7.84 6.629 6.895 1 97.81 86 LEU A O 1
ATOM 682 N N . PRO A 1 87 ? 8.758 8.367 7.953 1 96.69 87 PRO A N 1
ATOM 683 C CA . PRO A 1 87 ? 9.648 8.57 6.809 1 96.69 87 PRO A CA 1
ATOM 684 C C . PRO A 1 87 ? 10.461 7.328 6.461 1 96.69 87 PRO A C 1
ATOM 686 O O . PRO A 1 87 ? 10.906 7.176 5.32 1 96.69 87 PRO A O 1
ATOM 689 N N . ARG A 1 88 ? 10.602 6.422 7.395 1 96.88 88 ARG A N 1
ATOM 690 C CA . ARG A 1 88 ? 11.375 5.207 7.145 1 96.88 88 ARG A CA 1
ATOM 691 C C . ARG A 1 88 ? 10.477 3.98 7.125 1 96.88 88 ARG A C 1
ATOM 693 O O . ARG A 1 88 ? 10.953 2.854 6.98 1 96.88 88 ARG A O 1
ATOM 700 N N . GLY A 1 89 ? 9.211 4.172 7.387 1 97.44 89 GLY A N 1
ATOM 701 C CA . GLY A 1 89 ? 8.273 3.068 7.5 1 97.44 89 GLY A CA 1
ATOM 702 C C . GLY A 1 89 ? 7.355 2.939 6.297 1 97.44 89 GLY A C 1
ATOM 703 O O . GLY A 1 89 ? 7.445 3.73 5.355 1 97.44 89 GLY A O 1
ATOM 704 N N . HIS A 1 90 ? 6.531 1.893 6.273 1 98.56 90 HIS A N 1
ATOM 705 C CA . HIS A 1 90 ? 5.516 1.713 5.242 1 98.56 90 HIS A CA 1
ATOM 706 C C . HIS A 1 90 ? 4.57 2.908 5.184 1 98.56 90 HIS A C 1
ATOM 708 O O . HIS A 1 90 ? 4.078 3.367 6.215 1 98.56 90 HIS A O 1
ATOM 714 N N . HIS A 1 91 ? 4.375 3.451 3.986 1 98.81 91 HIS A N 1
ATOM 715 C CA . HIS A 1 91 ? 3.35 4.473 3.803 1 98.81 91 HIS A CA 1
ATOM 716 C C . HIS A 1 91 ? 2.961 4.605 2.334 1 98.81 91 HIS A C 1
ATOM 718 O O . HIS A 1 91 ? 3.682 4.133 1.451 1 98.81 91 HIS A O 1
ATOM 724 N N . ILE A 1 92 ? 1.806 5.125 2.119 1 98.88 92 ILE A N 1
ATOM 725 C CA . ILE A 1 92 ? 1.365 5.594 0.81 1 98.88 92 ILE A CA 1
ATOM 726 C C . ILE A 1 92 ? 1.472 7.113 0.744 1 98.88 92 ILE A C 1
ATOM 728 O O . ILE A 1 92 ? 0.985 7.816 1.634 1 98.88 92 ILE A O 1
ATOM 732 N N . CYS A 1 93 ? 2.127 7.574 -0.286 1 98.81 93 CYS A N 1
ATOM 733 C CA . CYS A 1 93 ? 2.305 9.016 -0.453 1 98.81 93 CYS A CA 1
ATOM 734 C C . CYS A 1 93 ? 1.392 9.555 -1.548 1 98.81 93 CYS A C 1
ATOM 736 O O . CYS A 1 93 ? 1.44 9.086 -2.688 1 98.81 93 CYS A O 1
ATOM 738 N N . PHE A 1 94 ? 0.637 10.523 -1.207 1 98.69 94 PHE A N 1
ATOM 739 C CA . PHE A 1 94 ? -0.149 11.289 -2.166 1 98.69 94 PHE A CA 1
ATOM 740 C C . PHE A 1 94 ? 0.523 12.617 -2.477 1 98.69 94 PHE A C 1
ATOM 742 O O . PHE A 1 94 ? 1.186 13.203 -1.614 1 98.69 94 PHE A O 1
ATOM 749 N N . SER A 1 95 ? 0.349 13.047 -3.672 1 98 95 SER A N 1
ATOM 750 C CA . SER A 1 95 ? 0.874 14.336 -4.098 1 98 95 SER A CA 1
ATOM 751 C C . SER A 1 95 ? -0.245 15.359 -4.262 1 98 95 SER A C 1
ATOM 753 O O . SER A 1 95 ? -1.31 15.047 -4.793 1 98 95 SER A O 1
ATOM 755 N N . VAL A 1 96 ? -0.061 16.562 -3.746 1 97.81 96 VAL A N 1
ATOM 756 C CA . VAL A 1 96 ? -0.979 17.688 -3.938 1 97.81 96 VAL A CA 1
ATOM 757 C C . VAL A 1 96 ? -0.202 18.922 -4.375 1 97.81 96 VAL A C 1
ATOM 759 O O . VAL A 1 96 ? 1.022 18.984 -4.234 1 97.81 96 VAL A O 1
ATOM 762 N N . SER A 1 97 ? -0.976 19.891 -4.922 1 95.81 97 SER A N 1
ATOM 763 C CA . SER A 1 97 ? -0.334 21.156 -5.285 1 95.81 97 SER A CA 1
ATOM 764 C C . SER A 1 97 ? 0.207 21.875 -4.055 1 95.81 97 SER A C 1
ATOM 766 O O . SER A 1 97 ? -0.337 21.734 -2.957 1 95.81 97 SER A O 1
ATOM 768 N N . SER A 1 98 ? 1.265 22.672 -4.289 1 92.94 98 SER A N 1
ATOM 769 C CA . SER A 1 98 ? 1.856 23.438 -3.191 1 92.94 98 SER A CA 1
ATOM 770 C C . SER A 1 98 ? 0.831 24.359 -2.541 1 92.94 98 SER A C 1
ATOM 772 O O . SER A 1 98 ? 0.862 24.578 -1.328 1 92.94 98 SER A O 1
ATOM 774 N N . SER A 1 99 ? -0.058 24.859 -3.318 1 90.12 99 SER A N 1
ATOM 775 C CA . SER A 1 99 ? -1.088 25.766 -2.812 1 90.12 99 SER A CA 1
ATOM 776 C C . SER A 1 99 ? -2.062 25.031 -1.897 1 90.12 99 SER A C 1
ATOM 778 O O . SER A 1 99 ? -2.611 25.625 -0.965 1 90.12 99 SER A O 1
ATOM 780 N N . ASN A 1 100 ? -2.221 23.781 -2.146 1 94.81 100 ASN A N 1
ATOM 781 C CA . ASN A 1 100 ? -3.131 22.969 -1.345 1 94.81 100 ASN A CA 1
ATOM 782 C C . ASN A 1 100 ? -2.436 22.406 -0.11 1 94.81 100 ASN A C 1
ATOM 784 O O . ASN A 1 100 ? -3.086 22.109 0.896 1 94.81 100 ASN A O 1
ATOM 788 N N . PHE A 1 101 ? -1.162 22.281 -0.167 1 97 101 PHE A N 1
ATOM 789 C CA . PHE A 1 101 ? -0.402 21.594 0.866 1 97 101 PHE A CA 1
ATOM 790 C C . PHE A 1 101 ? -0.594 22.25 2.221 1 97 101 PHE A C 1
ATOM 792 O O . PHE A 1 101 ? -0.901 21.594 3.211 1 97 101 PHE A O 1
ATOM 799 N N . ASP A 1 102 ? -0.459 23.531 2.275 1 94.62 102 ASP A N 1
ATOM 800 C CA . ASP A 1 102 ? -0.559 24.234 3.547 1 94.62 102 ASP A CA 1
ATOM 801 C C . ASP A 1 102 ? -1.949 24.078 4.156 1 94.62 102 ASP A C 1
ATOM 803 O O . ASP A 1 102 ? -2.086 23.922 5.371 1 94.62 102 ASP A O 1
ATOM 807 N N . SER A 1 103 ? -2.922 24.109 3.291 1 95.81 103 SER A N 1
ATOM 808 C CA . SER A 1 103 ? -4.293 23.938 3.758 1 95.81 103 SER A CA 1
ATOM 809 C C . SER A 1 103 ? -4.504 22.531 4.309 1 95.81 103 SER A C 1
ATOM 811 O O . SER A 1 103 ? -5.254 22.344 5.27 1 95.81 103 SER A O 1
ATOM 813 N N . VAL A 1 104 ? -3.895 21.562 3.707 1 97.88 104 VAL A N 1
ATOM 814 C CA . VAL A 1 104 ? -3.994 20.172 4.148 1 97.88 104 VAL A CA 1
ATOM 815 C C . VAL A 1 104 ? -3.412 20.031 5.555 1 97.88 104 VAL A C 1
ATOM 817 O O . VAL A 1 104 ? -4.047 19.469 6.445 1 97.88 104 VAL A O 1
ATOM 820 N N . VAL A 1 105 ? -2.248 20.578 5.75 1 97.44 105 VAL A N 1
ATOM 821 C CA . VAL A 1 105 ? -1.58 20.5 7.043 1 97.44 105 VAL A CA 1
ATOM 822 C C . VAL A 1 105 ? -2.449 21.156 8.117 1 97.44 105 VAL A C 1
ATOM 824 O O . VAL A 1 105 ? -2.627 20.594 9.203 1 97.44 105 VAL A O 1
ATOM 827 N N . HIS A 1 106 ? -3 22.281 7.789 1 97.06 106 HIS A N 1
ATOM 828 C CA . HIS A 1 106 ? -3.875 22.984 8.719 1 97.06 106 HIS A CA 1
ATOM 829 C C . HIS A 1 106 ? -5.094 22.141 9.078 1 97.06 106 HIS A C 1
ATOM 831 O O . HIS A 1 106 ? -5.449 22.016 10.25 1 97.06 106 HIS A O 1
ATOM 837 N N . SER A 1 107 ? -5.684 21.562 8.102 1 97.19 107 SER A N 1
ATOM 838 C CA . SER A 1 107 ? -6.867 20.734 8.32 1 97.19 107 SER A CA 1
ATOM 839 C C . SER A 1 107 ? -6.551 19.531 9.195 1 97.19 107 SER A C 1
ATOM 841 O O . SER A 1 107 ? -7.348 19.172 10.07 1 97.19 107 SER A O 1
ATOM 843 N N . LEU A 1 108 ? -5.422 18.844 8.953 1 97.88 108 LEU A N 1
ATOM 844 C CA . LEU A 1 108 ? -5.012 17.703 9.766 1 97.88 108 LEU A CA 1
ATOM 845 C C . LEU A 1 108 ? -4.879 18.109 11.234 1 97.88 108 LEU A C 1
ATOM 847 O O . LEU A 1 108 ? -5.367 17.406 12.117 1 97.88 108 LEU A O 1
ATOM 851 N N . LYS A 1 109 ? -4.289 19.203 11.461 1 96.88 109 LYS A N 1
ATOM 852 C CA . LYS A 1 109 ? -4.098 19.703 12.82 1 96.88 109 LYS A CA 1
ATOM 853 C C . LYS A 1 109 ? -5.434 20.031 13.477 1 96.88 109 LYS A C 1
ATOM 855 O O . LYS A 1 109 ? -5.66 19.719 14.648 1 96.88 109 LYS A O 1
ATOM 860 N N . GLU A 1 110 ? -6.316 20.641 12.758 1 97.19 110 GLU A N 1
ATOM 861 C CA . GLU A 1 110 ? -7.641 21 13.266 1 97.19 110 GLU A CA 1
ATOM 862 C C . GLU A 1 110 ? -8.43 19.75 13.656 1 97.19 110 GLU A C 1
ATOM 864 O O . GLU A 1 110 ? -9.203 19.781 14.617 1 97.19 110 GLU A O 1
ATOM 869 N N . LYS A 1 111 ? -8.18 18.734 12.961 1 96.56 111 LYS A N 1
ATOM 870 C CA . LYS A 1 111 ? -8.883 17.484 13.211 1 96.56 111 LYS A CA 1
ATOM 871 C C . LYS A 1 111 ? -8.227 16.703 14.359 1 96.56 111 LYS A C 1
ATOM 873 O O . LYS A 1 111 ? -8.711 15.648 14.75 1 96.56 111 LYS A O 1
ATOM 878 N N . GLY A 1 112 ? -7.094 17.203 14.82 1 97.12 112 GLY A N 1
ATOM 879 C CA . GLY A 1 112 ? -6.406 16.578 15.938 1 97.12 112 GLY A CA 1
ATOM 880 C C . GLY A 1 112 ? -5.547 15.391 15.523 1 97.12 112 GLY A C 1
ATOM 881 O O . GLY A 1 112 ? -5.172 14.57 16.359 1 97.12 112 GLY A O 1
ATOM 882 N N . ILE A 1 113 ? -5.336 15.242 14.281 1 97.81 113 ILE A N 1
ATOM 883 C CA . ILE A 1 113 ? -4.48 14.172 13.781 1 97.81 113 ILE A CA 1
ATOM 884 C C . ILE A 1 113 ? -3.016 14.523 14.016 1 97.81 113 ILE A C 1
ATOM 886 O O . ILE A 1 113 ? -2.557 15.594 13.617 1 97.81 113 ILE A O 1
ATOM 890 N N . GLN A 1 114 ? -2.33 13.641 14.703 1 98.12 114 GLN A N 1
ATOM 891 C CA . GLN A 1 114 ? -0.902 13.844 14.93 1 98.12 114 GLN A CA 1
ATOM 892 C C . GLN A 1 114 ? -0.124 13.742 13.617 1 98.12 114 GLN A C 1
ATOM 894 O O . GLN A 1 114 ? -0.323 12.812 12.836 1 98.12 114 GLN A O 1
ATOM 899 N N . THR A 1 115 ? 0.794 14.75 13.383 1 98.62 115 THR A N 1
ATOM 900 C CA . THR A 1 115 ? 1.521 14.797 12.117 1 98.62 115 THR A CA 1
ATOM 901 C C . THR A 1 115 ? 3.02 14.953 12.359 1 98.62 115 THR A C 1
ATOM 903 O O . THR A 1 115 ? 3.441 15.273 13.477 1 98.62 115 THR A O 1
ATOM 906 N N . PHE A 1 116 ? 3.836 14.625 11.43 1 98.56 116 PHE A N 1
ATOM 907 C CA . PHE A 1 116 ? 5.262 14.922 11.336 1 98.56 116 PHE A CA 1
ATOM 908 C C . PHE A 1 116 ? 5.586 15.562 9.984 1 98.56 116 PHE A C 1
ATOM 910 O O . PHE A 1 116 ? 5.34 14.969 8.938 1 98.56 116 PHE A O 1
ATOM 917 N N . GLU A 1 117 ? 6.082 16.766 10.039 1 97.69 117 GLU A N 1
ATOM 918 C CA . GLU A 1 117 ? 6.371 17.516 8.82 1 97.69 117 GLU A CA 1
ATOM 919 C C . GLU A 1 117 ? 7.871 17.547 8.531 1 97.69 117 GLU A C 1
ATOM 921 O O . GLU A 1 117 ? 8.688 17.625 9.453 1 97.69 117 GLU A O 1
ATOM 926 N N . LYS A 1 118 ? 8.156 17.453 7.234 1 94.94 118 LYS A N 1
ATOM 927 C CA . LYS A 1 118 ? 9.523 17.562 6.73 1 94.94 118 LYS A CA 1
ATOM 928 C C . LYS A 1 118 ? 9.562 18.312 5.406 1 94.94 118 LYS A C 1
ATOM 930 O O . LYS A 1 118 ? 8.523 18.531 4.773 1 94.94 118 LYS A O 1
ATOM 935 N N . THR A 1 119 ? 10.695 18.766 5.141 1 90.38 119 THR A N 1
ATOM 936 C CA . THR A 1 119 ? 11.008 19.297 3.814 1 90.38 119 THR A CA 1
ATOM 937 C C . THR A 1 119 ? 12.219 18.578 3.223 1 90.38 119 THR A C 1
ATOM 939 O O . THR A 1 119 ? 13.203 18.344 3.922 1 90.38 119 THR A O 1
ATOM 942 N N . LEU A 1 120 ? 12.141 18.188 1.946 1 82.56 120 LEU A N 1
ATOM 943 C CA . LEU A 1 120 ? 13.297 17.562 1.321 1 82.56 120 LEU A CA 1
ATOM 944 C C . LEU A 1 120 ? 14.477 18.516 1.259 1 82.56 120 LEU A C 1
ATOM 946 O O . LEU A 1 120 ? 14.297 19.734 1.308 1 82.56 120 LEU A O 1
ATOM 950 N N . PRO A 1 121 ? 15.625 17.984 1.155 1 74.31 121 PRO A N 1
ATOM 951 C CA . PRO A 1 121 ? 16.844 18.797 1.196 1 74.31 121 PRO A CA 1
ATOM 952 C C . PRO A 1 121 ? 16.859 19.875 0.118 1 74.31 121 PRO A C 1
ATOM 954 O O . PRO A 1 121 ? 17.453 20.938 0.311 1 74.31 121 PRO A O 1
ATOM 957 N N . ASN A 1 122 ? 16.203 19.547 -0.95 1 73.62 122 ASN A N 1
ATOM 958 C CA . ASN A 1 122 ? 16.188 20.547 -2.014 1 73.62 122 ASN A CA 1
ATOM 959 C C . ASN A 1 122 ? 15.289 21.734 -1.666 1 73.62 122 ASN A C 1
ATOM 961 O O . ASN A 1 122 ? 15.312 22.75 -2.352 1 73.62 122 ASN A O 1
ATOM 965 N N . GLY A 1 123 ? 14.547 21.656 -0.613 1 72 123 GLY A N 1
ATOM 966 C CA . GLY A 1 123 ? 13.719 22.719 -0.072 1 72 123 GLY A CA 1
ATOM 967 C C . GLY A 1 123 ? 12.438 22.938 -0.851 1 72 123 GLY A C 1
ATOM 968 O O . GLY A 1 123 ? 11.602 23.766 -0.475 1 72 123 GLY A O 1
ATOM 969 N N . LYS A 1 124 ? 12.211 22.188 -1.788 1 82.62 124 LYS A N 1
ATOM 970 C CA . LYS A 1 124 ? 11.109 22.438 -2.707 1 82.62 124 LYS A CA 1
ATOM 971 C C . LYS A 1 124 ? 9.914 21.547 -2.393 1 82.62 124 LYS A C 1
ATOM 973 O O . LYS A 1 124 ? 8.766 21.969 -2.58 1 82.62 124 LYS A O 1
ATOM 978 N N . VAL A 1 125 ? 10.18 20.406 -1.917 1 91 125 VAL A N 1
ATOM 979 C CA . VAL A 1 125 ? 9.086 19.469 -1.668 1 91 125 VAL A CA 1
ATOM 980 C C . VAL A 1 125 ? 8.805 19.406 -0.17 1 91 125 VAL A C 1
ATOM 982 O O . VAL A 1 125 ? 9.68 19.047 0.62 1 91 125 VAL A O 1
ATOM 985 N N . LYS A 1 126 ? 7.645 19.781 0.229 1 95.88 126 LYS A N 1
ATOM 986 C CA . LYS A 1 126 ? 7.176 19.641 1.604 1 95.88 126 LYS A CA 1
ATOM 987 C C . LYS A 1 126 ? 6.418 18.328 1.796 1 95.88 126 LYS A C 1
ATOM 989 O O . LYS A 1 126 ? 5.715 17.859 0.891 1 95.88 126 LYS A O 1
ATOM 994 N N . GLN A 1 127 ? 6.613 17.812 2.934 1 97.62 127 GLN A N 1
ATOM 995 C CA . GLN A 1 127 ? 5.992 16.531 3.25 1 97.62 127 GLN A CA 1
ATOM 996 C C . GLN A 1 127 ? 5.285 16.578 4.602 1 97.62 127 GLN A C 1
ATOM 998 O O . GLN A 1 127 ? 5.762 17.219 5.535 1 97.62 127 GLN A O 1
ATOM 1003 N N . VAL A 1 128 ? 4.18 15.945 4.754 1 98.62 128 VAL A N 1
ATOM 1004 C CA . VAL A 1 128 ? 3.525 15.711 6.035 1 98.62 128 VAL A CA 1
ATOM 1005 C C . VAL A 1 128 ? 3.141 14.242 6.164 1 98.62 128 VAL A C 1
ATOM 1007 O O . VAL A 1 128 ? 2.568 13.656 5.238 1 98.62 128 VAL A O 1
ATOM 1010 N N . PHE A 1 129 ? 3.574 13.633 7.27 1 98.81 129 PHE A N 1
ATOM 1011 C CA . PHE A 1 129 ? 3.322 12.227 7.574 1 98.81 129 PHE A CA 1
ATOM 1012 C C . PHE A 1 129 ? 2.291 12.094 8.688 1 98.81 129 PHE A C 1
ATOM 1014 O O . PHE A 1 129 ? 2.307 12.859 9.656 1 98.81 129 PHE A O 1
ATOM 1021 N N . PHE A 1 130 ? 1.392 11.141 8.609 1 98.81 130 PHE A N 1
ATOM 1022 C CA . PHE A 1 130 ? 0.367 10.867 9.617 1 98.81 130 PHE A CA 1
ATOM 1023 C C . PHE A 1 130 ? -0.229 9.477 9.414 1 98.81 130 PHE A C 1
ATOM 1025 O O . PHE A 1 130 ? 0.103 8.789 8.445 1 98.81 130 PHE A O 1
ATOM 1032 N N . PHE A 1 131 ? -1.018 9.023 10.312 1 98.69 131 PHE A N 1
ATOM 1033 C CA . PHE A 1 131 ? -1.664 7.715 10.242 1 98.69 131 PHE A CA 1
ATOM 1034 C C . PHE A 1 131 ? -3.152 7.863 9.945 1 98.69 131 PHE A C 1
ATOM 1036 O O . PHE A 1 131 ? -3.795 8.797 10.422 1 98.69 131 PHE A O 1
ATOM 1043 N N . ASP A 1 132 ? -3.686 6.969 9.117 1 98.56 132 ASP A N 1
ATOM 1044 C CA . ASP A 1 132 ? -5.141 6.898 9.031 1 98.56 132 ASP A CA 1
ATOM 1045 C C . ASP A 1 132 ? -5.738 6.289 10.297 1 98.56 132 ASP A C 1
ATOM 1047 O O . ASP A 1 132 ? -5.004 5.918 11.219 1 98.56 132 ASP A O 1
ATOM 1051 N N . PRO A 1 133 ? -7.043 6.164 10.461 1 97.88 133 PRO A N 1
ATOM 1052 C CA . PRO A 1 133 ? -7.672 5.746 11.711 1 97.88 133 PRO A CA 1
ATOM 1053 C C . PRO A 1 133 ? -7.281 4.328 12.125 1 97.88 133 PRO A C 1
ATOM 1055 O O . PRO A 1 133 ? -7.441 3.957 13.289 1 97.88 133 PRO A O 1
ATOM 1058 N N . ASP A 1 134 ? -6.82 3.467 11.188 1 97.94 134 ASP A N 1
ATOM 1059 C CA . ASP A 1 134 ? -6.465 2.088 11.508 1 97.94 134 ASP A CA 1
ATOM 1060 C C . ASP A 1 134 ? -4.973 1.959 11.789 1 97.94 134 ASP A C 1
ATOM 1062 O O . ASP A 1 134 ? -4.504 0.9 12.219 1 97.94 134 ASP A O 1
ATOM 1066 N N . GLY A 1 135 ? -4.223 3.01 11.5 1 97.69 135 GLY A N 1
ATOM 1067 C CA . GLY A 1 135 ? -2.791 2.938 11.742 1 97.69 135 GLY A CA 1
ATOM 1068 C C . GLY A 1 135 ? -1.977 2.732 10.484 1 97.69 135 GLY A C 1
ATOM 1069 O O . GLY A 1 135 ? -0.771 2.484 10.547 1 97.69 135 GLY A O 1
ATOM 1070 N N . ASN A 1 136 ? -2.568 2.791 9.273 1 98.44 136 ASN A N 1
ATOM 1071 C CA . ASN A 1 136 ? -1.811 2.807 8.023 1 98.44 136 ASN A CA 1
ATOM 1072 C C . ASN A 1 136 ? -1.052 4.121 7.844 1 98.44 136 ASN A C 1
ATOM 1074 O O . ASN A 1 136 ? -1.611 5.199 8.047 1 98.44 136 ASN A O 1
ATOM 1078 N N . GLY A 1 137 ? 0.213 4.027 7.488 1 98.62 137 GLY A N 1
ATOM 1079 C CA . GLY A 1 137 ? 1.018 5.223 7.293 1 98.62 137 GLY A CA 1
ATOM 1080 C C . GLY A 1 137 ? 0.701 5.949 6 1 98.62 137 GLY A C 1
ATOM 1081 O O . GLY A 1 137 ? 0.59 5.328 4.945 1 98.62 137 GLY A O 1
ATOM 1082 N N . LEU A 1 138 ? 0.586 7.25 6.094 1 98.88 138 LEU A N 1
ATOM 1083 C CA . LEU A 1 138 ? 0.305 8.109 4.945 1 98.88 138 LEU A CA 1
ATOM 1084 C C . LEU A 1 138 ? 1.287 9.273 4.879 1 98.88 138 LEU A C 1
ATOM 1086 O O . LEU A 1 138 ? 1.816 9.703 5.906 1 98.88 138 LEU A O 1
ATOM 1090 N N . GLU A 1 139 ? 1.508 9.672 3.73 1 98.88 139 GLU A N 1
ATOM 1091 C CA . GLU A 1 139 ? 2.27 10.875 3.422 1 98.88 139 GLU A CA 1
ATOM 1092 C C . GLU A 1 139 ? 1.55 11.734 2.383 1 98.88 139 GLU A C 1
ATOM 1094 O O . GLU A 1 139 ? 0.967 11.211 1.433 1 98.88 139 GLU A O 1
ATOM 1099 N N . ILE A 1 140 ? 1.488 12.992 2.572 1 98.62 140 ILE A N 1
ATOM 1100 C CA . ILE A 1 140 ? 1.139 13.93 1.515 1 98.62 140 ILE A CA 1
ATOM 1101 C C . ILE A 1 140 ? 2.338 14.828 1.202 1 98.62 140 ILE A C 1
ATOM 1103 O O . ILE A 1 140 ? 2.939 15.406 2.107 1 98.62 140 ILE A O 1
ATOM 1107 N N . ALA A 1 141 ? 2.699 14.852 0.007 1 97.88 141 ALA A N 1
ATOM 1108 C CA . ALA A 1 141 ? 3.828 15.648 -0.457 1 97.88 141 ALA A CA 1
ATOM 1109 C C . ALA A 1 141 ? 3.367 16.75 -1.415 1 97.88 141 ALA A C 1
ATOM 1111 O O . ALA A 1 141 ? 2.443 16.531 -2.205 1 97.88 141 ALA A O 1
ATOM 1112 N N . SER A 1 142 ? 4.047 17.875 -1.338 1 97.31 142 SER A N 1
ATOM 1113 C CA . SER A 1 142 ? 3.721 18.984 -2.242 1 97.31 142 SER A CA 1
ATOM 1114 C C . SER A 1 142 ? 4.367 18.781 -3.609 1 97.31 142 SER A C 1
ATOM 1116 O O . SER A 1 142 ? 5.426 18.156 -3.717 1 97.31 142 SER A O 1
ATOM 1118 N N . ARG A 1 143 ? 3.666 19.203 -4.582 1 93.31 143 ARG A N 1
ATOM 1119 C CA . ARG A 1 143 ? 4.234 19.297 -5.922 1 93.31 143 ARG A CA 1
ATOM 1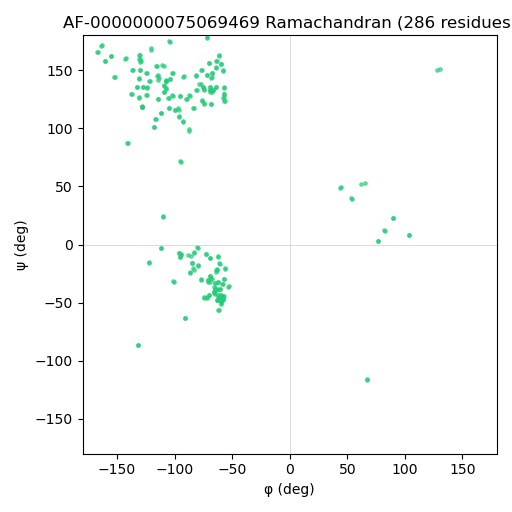120 C C . ARG A 1 143 ? 4.098 20.719 -6.469 1 93.31 143 ARG A C 1
ATOM 1122 O O . ARG A 1 143 ? 3.154 21.438 -6.129 1 93.31 143 ARG A O 1
ATOM 1129 N N . GLU A 1 144 ? 5.062 21.109 -7.258 1 86.94 144 GLU A N 1
ATOM 1130 C CA . GLU A 1 144 ? 4.996 22.422 -7.863 1 86.94 144 GLU A CA 1
ATOM 1131 C C . GLU A 1 144 ? 3.807 22.547 -8.812 1 86.94 144 GLU A C 1
ATOM 1133 O O . GLU A 1 144 ? 3.486 21.594 -9.531 1 86.94 144 GLU A O 1
ATOM 1138 N N . ASP A 1 145 ? 3.098 23.688 -8.695 1 76.19 145 ASP A N 1
ATOM 1139 C CA . ASP A 1 145 ? 1.926 23.953 -9.531 1 76.19 145 ASP A CA 1
ATOM 1140 C C . ASP A 1 145 ? 2.309 24.016 -11.008 1 76.19 145 ASP A C 1
ATOM 1142 O O . ASP A 1 145 ? 3.422 24.422 -11.344 1 76.19 145 ASP A O 1
ATOM 1146 N N . MET B 1 1 ? -21.203 17.078 -2.182 1 52 1 MET B N 1
ATOM 1147 C CA . MET B 1 1 ? -20.203 16.344 -1.414 1 52 1 MET B CA 1
ATOM 1148 C C . MET B 1 1 ? -19.094 17.281 -0.915 1 52 1 MET B C 1
ATOM 1150 O O . MET B 1 1 ? -18.797 18.281 -1.553 1 52 1 MET B O 1
ATOM 1154 N N . ALA B 1 2 ? -18.812 17.156 0.371 1 75 2 ALA B N 1
ATOM 1155 C CA . ALA B 1 2 ? -17.828 18.078 0.931 1 75 2 ALA B CA 1
ATOM 1156 C C . ALA B 1 2 ? -16.5 18 0.193 1 75 2 ALA B C 1
ATOM 1158 O O . ALA B 1 2 ? -16.156 16.938 -0.349 1 75 2 ALA B O 1
ATOM 1159 N N . VAL B 1 3 ? -15.898 19.078 -0.129 1 89.5 3 VAL B N 1
ATOM 1160 C CA . VAL B 1 3 ? -14.586 19.172 -0.764 1 89.5 3 VAL B CA 1
ATOM 1161 C C . VAL B 1 3 ? -13.555 18.438 0.086 1 89.5 3 VAL B C 1
ATOM 1163 O O . VAL B 1 3 ? -13.453 18.688 1.292 1 89.5 3 VAL B O 1
ATOM 1166 N N . PRO B 1 4 ? -12.945 17.531 -0.543 1 95.62 4 PRO B N 1
ATOM 1167 C CA . PRO B 1 4 ? -11.938 16.812 0.248 1 95.62 4 PRO B CA 1
ATOM 1168 C C . PRO B 1 4 ? -10.844 17.734 0.785 1 95.62 4 PRO B C 1
ATOM 1170 O O . PRO B 1 4 ? -10.57 18.781 0.195 1 95.62 4 PRO B O 1
ATOM 1173 N N . VAL B 1 5 ? -10.25 17.312 1.836 1 96.62 5 VAL B N 1
ATOM 1174 C CA . VAL B 1 5 ? -9.172 18.062 2.457 1 96.62 5 VAL B CA 1
ATOM 1175 C C . VAL B 1 5 ? -8.008 18.203 1.478 1 96.62 5 VAL B C 1
ATOM 1177 O O . VAL B 1 5 ? -7.52 19.312 1.236 1 96.62 5 VAL B O 1
ATOM 1180 N N . ALA B 1 6 ? -7.488 17.062 0.971 1 97.38 6 ALA B N 1
ATOM 1181 C CA . ALA B 1 6 ? -6.453 17.047 -0.061 1 97.38 6 ALA B CA 1
ATOM 1182 C C . ALA B 1 6 ? -7.074 17.094 -1.456 1 97.38 6 ALA B C 1
ATOM 1184 O O . ALA B 1 6 ? -7.445 16.047 -2.002 1 97.38 6 ALA B O 1
ATOM 1185 N N . LYS B 1 7 ? -7.121 18.219 -1.989 1 94.31 7 LYS B N 1
ATOM 1186 C CA . LYS B 1 7 ? -7.773 18.375 -3.285 1 94.31 7 LYS B CA 1
ATOM 1187 C C . LYS B 1 7 ? -6.879 17.875 -4.418 1 94.31 7 LYS B C 1
ATOM 1189 O O . LYS B 1 7 ? -5.672 18.109 -4.41 1 94.31 7 LYS B O 1
ATOM 1194 N N . ALA B 1 8 ? -7.484 17.188 -5.348 1 94.44 8 ALA B N 1
ATOM 1195 C CA . ALA B 1 8 ? -6.82 16.703 -6.559 1 94.44 8 ALA B CA 1
ATOM 1196 C C . ALA B 1 8 ? -5.566 15.906 -6.215 1 94.44 8 ALA B C 1
ATOM 1198 O O . ALA B 1 8 ? -4.516 16.094 -6.832 1 94.44 8 ALA B O 1
ATOM 1199 N N . ALA B 1 9 ? -5.641 15.125 -5.195 1 97.31 9 ALA B N 1
ATOM 1200 C CA . ALA B 1 9 ? -4.516 14.281 -4.809 1 97.31 9 ALA B CA 1
ATOM 1201 C C . ALA B 1 9 ? -4.266 13.188 -5.84 1 97.31 9 ALA B C 1
ATOM 1203 O O . ALA B 1 9 ? -5.203 12.688 -6.469 1 97.31 9 ALA B O 1
ATOM 1204 N N . SER B 1 10 ? -3.029 12.844 -6.09 1 97.81 10 SER B N 1
ATOM 1205 C CA . SER B 1 10 ? -2.631 11.727 -6.938 1 97.81 10 SER B CA 1
ATOM 1206 C C . SER B 1 10 ? -1.62 10.828 -6.23 1 97.81 10 SER B C 1
ATOM 1208 O O . SER B 1 10 ? -0.997 11.242 -5.25 1 97.81 10 SER B O 1
ATOM 1210 N N . LEU B 1 11 ? -1.516 9.625 -6.637 1 98.31 11 LEU B N 1
ATOM 1211 C CA . LEU B 1 11 ? -0.53 8.727 -6.043 1 98.31 11 LEU B CA 1
ATOM 1212 C C . LEU B 1 11 ? 0.887 9.156 -6.406 1 98.31 11 LEU B C 1
ATOM 1214 O O . LEU B 1 11 ? 1.222 9.273 -7.586 1 98.31 11 LEU B O 1
ATOM 1218 N N . ALA B 1 12 ? 1.691 9.445 -5.438 1 97.69 12 ALA B N 1
ATOM 1219 C CA . ALA B 1 12 ? 3.098 9.766 -5.672 1 97.69 12 ALA B CA 1
ATOM 1220 C C . ALA B 1 12 ? 3.963 8.508 -5.613 1 97.69 12 ALA B C 1
ATOM 1222 O O . ALA B 1 12 ? 4.602 8.141 -6.602 1 97.69 12 ALA B O 1
ATOM 1223 N N . HIS B 1 13 ? 3.992 7.887 -4.465 1 98.56 13 HIS B N 1
ATOM 1224 C CA . HIS B 1 13 ? 4.754 6.652 -4.309 1 98.56 13 HIS B CA 1
ATOM 1225 C C . HIS B 1 13 ? 4.203 5.805 -3.168 1 98.56 13 HIS B C 1
ATOM 1227 O O . HIS B 1 13 ? 3.375 6.273 -2.385 1 98.56 13 HIS B O 1
ATOM 1233 N N . ILE B 1 14 ? 4.57 4.551 -3.174 1 98.88 14 ILE B N 1
ATOM 1234 C CA . ILE B 1 14 ? 4.414 3.635 -2.049 1 98.88 14 ILE B CA 1
ATOM 1235 C C . ILE B 1 14 ? 5.781 3.314 -1.451 1 98.88 14 ILE B C 1
ATOM 1237 O O . ILE B 1 14 ? 6.738 3.043 -2.182 1 98.88 14 ILE B O 1
ATOM 1241 N N . ALA B 1 15 ? 5.871 3.43 -0.141 1 98.81 15 ALA B N 1
ATOM 1242 C CA . ALA B 1 15 ? 7.137 3.146 0.533 1 98.81 15 ALA B CA 1
ATOM 1243 C C . ALA B 1 15 ? 7.051 1.851 1.335 1 98.81 15 ALA B C 1
ATOM 1245 O O . ALA B 1 15 ? 6.039 1.579 1.983 1 98.81 15 ALA B O 1
ATOM 1246 N N . ARG B 1 16 ? 8.039 1.063 1.262 1 98.69 16 ARG B N 1
ATOM 1247 C CA . ARG B 1 16 ? 8.211 -0.151 2.053 1 98.69 16 ARG B CA 1
ATOM 1248 C C . ARG B 1 16 ? 9.531 -0.128 2.811 1 98.69 16 ARG B C 1
ATOM 1250 O O . ARG B 1 16 ? 10.578 0.171 2.232 1 98.69 16 ARG B O 1
ATOM 1257 N N . GLU B 1 17 ? 9.461 -0.364 4.07 1 98.31 17 GLU B N 1
ATOM 1258 C CA . GLU B 1 17 ? 10.688 -0.593 4.832 1 98.31 17 GLU B CA 1
ATOM 1259 C C . GLU B 1 17 ? 11.242 -1.993 4.578 1 98.31 17 GLU B C 1
ATOM 1261 O O . GLU B 1 17 ? 10.484 -2.93 4.328 1 98.31 17 GLU B O 1
ATOM 1266 N N . SER B 1 18 ? 12.523 -2.135 4.66 1 98.31 18 SER B N 1
ATOM 1267 C CA . SER B 1 18 ? 13.156 -3.43 4.43 1 98.31 18 SER B CA 1
ATOM 1268 C C . SER B 1 18 ? 14.461 -3.553 5.207 1 98.31 18 SER B C 1
ATOM 1270 O O . SER B 1 18 ? 15.195 -2.576 5.352 1 98.31 18 SER B O 1
ATOM 1272 N N . SER B 1 19 ? 14.789 -4.758 5.715 1 97.06 19 SER B N 1
ATOM 1273 C CA . SER B 1 19 ? 16.078 -5.031 6.328 1 97.06 19 SER B CA 1
ATOM 1274 C C . SER B 1 19 ? 17.156 -5.293 5.27 1 97.06 19 SER B C 1
ATOM 1276 O O . SER B 1 19 ? 18.344 -5.277 5.57 1 97.06 19 SER B O 1
ATOM 1278 N N . ASP B 1 20 ? 16.766 -5.602 4.066 1 98.31 20 ASP B N 1
ATOM 1279 C CA . ASP B 1 20 ? 17.641 -5.828 2.918 1 98.31 20 ASP B CA 1
ATOM 1280 C C . ASP B 1 20 ? 17.031 -5.238 1.646 1 98.31 20 ASP B C 1
ATOM 1282 O O . ASP B 1 20 ? 16.422 -5.953 0.858 1 98.31 20 ASP B O 1
ATOM 1286 N N . ILE B 1 21 ? 17.297 -3.963 1.396 1 98.56 21 ILE B N 1
ATOM 1287 C CA . ILE B 1 21 ? 16.641 -3.225 0.327 1 98.56 21 ILE B CA 1
ATOM 1288 C C . ILE B 1 21 ? 17.109 -3.748 -1.029 1 98.56 21 ILE B C 1
ATOM 1290 O O . ILE B 1 21 ? 16.359 -3.684 -2.014 1 98.56 21 ILE B O 1
ATOM 1294 N N . HIS B 1 22 ? 18.266 -4.281 -1.147 1 98.62 22 HIS B N 1
ATOM 1295 C CA . HIS B 1 22 ? 18.75 -4.801 -2.418 1 98.62 22 HIS B CA 1
ATOM 1296 C C . HIS B 1 22 ? 18.031 -6.082 -2.812 1 98.62 22 HIS B C 1
ATOM 1298 O O . HIS B 1 22 ? 17.625 -6.242 -3.967 1 98.62 22 HIS B O 1
ATOM 1304 N N . ARG B 1 23 ? 17.891 -6.996 -1.818 1 98.69 23 ARG B N 1
ATOM 1305 C CA . ARG B 1 23 ? 17.156 -8.227 -2.08 1 98.69 23 ARG B CA 1
ATOM 1306 C C . ARG B 1 23 ? 15.727 -7.914 -2.52 1 98.69 23 ARG B C 1
ATOM 1308 O O . ARG B 1 23 ? 15.227 -8.492 -3.486 1 98.69 23 ARG B O 1
ATOM 1315 N N . LEU B 1 24 ? 15.102 -7.035 -1.844 1 98.75 24 LEU B N 1
ATOM 1316 C CA . LEU B 1 24 ? 13.727 -6.676 -2.178 1 98.75 24 LEU B CA 1
ATOM 1317 C C . LEU B 1 24 ? 13.664 -5.996 -3.543 1 98.75 24 LEU B C 1
ATOM 1319 O O . LEU B 1 24 ? 12.75 -6.262 -4.328 1 98.75 24 LEU B O 1
ATOM 1323 N N . SER B 1 25 ? 14.609 -5.148 -3.824 1 98.75 25 SER B N 1
ATOM 1324 C CA . SER B 1 25 ? 14.688 -4.488 -5.121 1 98.75 25 SER B CA 1
ATOM 1325 C C . SER B 1 25 ? 14.781 -5.504 -6.258 1 98.75 25 SER B C 1
ATOM 1327 O O . SER B 1 25 ? 14.062 -5.398 -7.254 1 98.75 25 SER B O 1
ATOM 1329 N N . GLU B 1 26 ? 15.625 -6.449 -6.113 1 98.62 26 GLU B N 1
ATOM 1330 C CA . GLU B 1 26 ? 15.805 -7.473 -7.141 1 98.62 26 GLU B CA 1
ATOM 1331 C C . GLU B 1 26 ? 14.508 -8.25 -7.383 1 98.62 26 GLU B C 1
ATOM 1333 O O . GLU B 1 26 ? 14.18 -8.57 -8.523 1 98.62 26 GLU B O 1
ATOM 1338 N N . PHE B 1 27 ? 13.852 -8.477 -6.359 1 98.62 27 PHE B N 1
ATOM 1339 C CA . PHE B 1 27 ? 12.578 -9.172 -6.488 1 98.62 27 PHE B CA 1
ATOM 1340 C C . PHE B 1 27 ? 11.617 -8.391 -7.375 1 98.62 27 PHE B C 1
ATOM 1342 O O . PHE B 1 27 ? 11.023 -8.945 -8.297 1 98.62 27 PHE B O 1
ATOM 1349 N N . TYR B 1 28 ? 11.414 -7.137 -7.129 1 98.69 28 TYR B N 1
ATOM 1350 C CA . TYR B 1 28 ? 10.445 -6.336 -7.859 1 98.69 28 TYR B CA 1
ATOM 1351 C C . TYR B 1 28 ? 10.898 -6.102 -9.297 1 98.69 28 TYR B C 1
ATOM 1353 O O . TYR B 1 28 ? 10.07 -5.988 -10.203 1 98.69 28 TYR B O 1
ATOM 1361 N N . LYS B 1 29 ? 12.188 -6.012 -9.492 1 98.38 29 LYS B N 1
ATOM 1362 C CA . LYS B 1 29 ? 12.711 -5.926 -10.852 1 98.38 29 LYS B CA 1
ATOM 1363 C C . LYS B 1 29 ? 12.398 -7.191 -11.641 1 98.38 29 LYS B C 1
ATOM 1365 O O . LYS B 1 29 ? 11.883 -7.125 -12.75 1 98.38 29 LYS B O 1
ATOM 1370 N N . GLU B 1 30 ? 12.664 -8.289 -11.047 1 97.88 30 GLU B N 1
ATOM 1371 C CA . GLU B 1 30 ? 12.484 -9.578 -11.711 1 97.88 30 GLU B CA 1
ATOM 1372 C C . GLU B 1 30 ? 11 -9.891 -11.914 1 97.88 30 GLU B C 1
ATOM 1374 O O . GLU B 1 30 ? 10.602 -10.375 -12.969 1 97.88 30 GLU B O 1
ATOM 13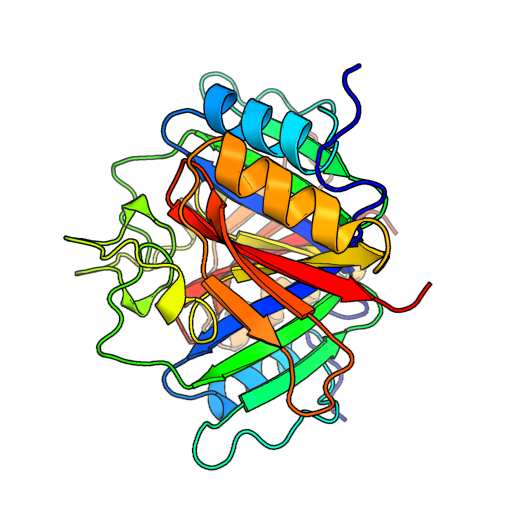79 N N . MET B 1 31 ? 10.227 -9.648 -10.93 1 98 31 MET B N 1
ATOM 1380 C CA . MET B 1 31 ? 8.828 -10.062 -10.93 1 98 31 MET B CA 1
ATOM 1381 C C . MET B 1 31 ? 7.996 -9.172 -11.844 1 98 31 MET B C 1
ATOM 1383 O O . MET B 1 31 ? 7.16 -9.664 -12.609 1 98 31 MET B O 1
ATOM 1387 N N . PHE B 1 32 ? 8.188 -7.84 -11.766 1 98.19 32 PHE B N 1
ATOM 1388 C CA . PHE B 1 32 ? 7.223 -6.934 -12.383 1 98.19 32 PHE B CA 1
ATOM 1389 C C . PHE B 1 32 ? 7.906 -6.039 -13.414 1 98.19 32 PHE B C 1
ATOM 1391 O O . PHE B 1 32 ? 7.238 -5.395 -14.227 1 98.19 32 PHE B O 1
ATOM 1398 N N . GLY B 1 33 ? 9.227 -5.961 -13.375 1 98 33 GLY B N 1
ATOM 1399 C CA . GLY B 1 33 ? 9.938 -5.129 -14.336 1 98 33 GLY B CA 1
ATOM 1400 C C . GLY B 1 33 ? 10.133 -3.705 -13.859 1 98 33 GLY B C 1
ATOM 1401 O O . GLY B 1 33 ? 10.289 -2.789 -14.664 1 98 33 GLY B O 1
ATOM 1402 N N . PHE B 1 34 ? 10.094 -3.506 -12.539 1 98.62 34 PHE B N 1
ATOM 1403 C CA . PHE B 1 34 ? 10.453 -2.199 -12 1 98.62 34 PHE B CA 1
ATOM 1404 C C . PHE B 1 34 ? 11.867 -1.816 -12.406 1 98.62 34 PHE B C 1
ATOM 1406 O O . PHE B 1 34 ? 12.734 -2.684 -12.547 1 98.62 34 PHE B O 1
ATOM 1413 N N . GLU B 1 35 ? 12.031 -0.493 -12.539 1 98.38 35 GLU B N 1
ATOM 1414 C CA . GLU B 1 35 ? 13.367 0.017 -12.852 1 98.38 35 GLU B CA 1
ATOM 1415 C C . GLU B 1 35 ? 13.844 1 -11.781 1 98.38 35 GLU B C 1
ATOM 1417 O O . GLU B 1 35 ? 13.062 1.813 -11.289 1 98.38 35 GLU B O 1
ATOM 1422 N N . GLU B 1 36 ? 15.086 0.889 -11.477 1 98.19 36 GLU B N 1
ATOM 1423 C CA . GLU B 1 36 ? 15.656 1.81 -10.5 1 98.19 36 GLU B CA 1
ATOM 1424 C C . GLU B 1 36 ? 15.734 3.229 -11.055 1 98.19 36 GLU B C 1
ATOM 1426 O O . GLU B 1 36 ? 16.094 3.426 -12.219 1 98.19 36 GLU B O 1
ATOM 1431 N N . ILE B 1 37 ? 15.352 4.168 -10.273 1 98.12 37 ILE B N 1
ATOM 1432 C CA . ILE B 1 37 ? 15.484 5.578 -10.625 1 98.12 37 ILE B CA 1
ATOM 1433 C C . ILE B 1 37 ? 16.359 6.285 -9.602 1 98.12 37 ILE B C 1
ATOM 1435 O O . ILE B 1 37 ? 16.672 5.723 -8.547 1 98.12 37 ILE B O 1
ATOM 1439 N N . GLU B 1 38 ? 16.75 7.52 -9.922 1 95.31 38 GLU B N 1
ATOM 1440 C CA . GLU B 1 38 ? 17.625 8.281 -9.023 1 95.31 38 GLU B CA 1
ATOM 1441 C C . GLU B 1 38 ? 16.875 8.672 -7.75 1 95.31 38 GLU B C 1
ATOM 1443 O O . GLU B 1 38 ? 15.711 9.07 -7.797 1 95.31 38 GLU B O 1
ATOM 1448 N N . SER B 1 39 ? 17.5 8.414 -6.652 1 91.75 39 SER B N 1
ATOM 1449 C CA . SER B 1 39 ? 17.031 8.875 -5.355 1 91.75 39 SER B CA 1
ATOM 1450 C C . SER B 1 39 ? 17.922 9.961 -4.777 1 91.75 39 SER B C 1
ATOM 1452 O O . SER B 1 39 ? 19.109 10.055 -5.145 1 91.75 39 SER B O 1
ATOM 1454 N N . PRO B 1 40 ? 17.391 10.828 -3.918 1 88.25 40 PRO B N 1
ATOM 1455 C CA . PRO B 1 40 ? 18.266 11.773 -3.219 1 88.25 40 PRO B CA 1
ATOM 1456 C C . PRO B 1 40 ? 19.297 11.078 -2.332 1 88.25 40 PRO B C 1
ATOM 1458 O O . PRO B 1 40 ? 19.188 9.875 -2.08 1 88.25 40 PRO B O 1
ATOM 1461 N N . ASN B 1 41 ? 20.281 11.898 -2.01 1 88 41 ASN B N 1
ATOM 1462 C CA . ASN B 1 41 ? 21.266 11.414 -1.049 1 88 41 ASN B CA 1
ATOM 1463 C C . ASN B 1 41 ? 20.797 11.609 0.388 1 88 41 ASN B C 1
ATOM 1465 O O . ASN B 1 41 ? 20.609 12.742 0.835 1 88 41 ASN B O 1
ATOM 1469 N N . PHE B 1 42 ? 20.641 10.469 1.093 1 89.81 42 PHE B N 1
ATOM 1470 C CA . PHE B 1 42 ? 20.141 10.531 2.461 1 89.81 42 PHE B CA 1
ATOM 1471 C C . PHE B 1 42 ? 21.25 10.18 3.455 1 89.81 42 PHE B C 1
ATOM 1473 O O . PHE B 1 42 ? 20.969 9.664 4.539 1 89.81 42 PHE B O 1
ATOM 1480 N N . GLY B 1 43 ? 22.562 10.414 2.945 1 91.56 43 GLY B N 1
ATOM 1481 C CA . GLY B 1 43 ? 23.688 10.109 3.812 1 91.56 43 GLY B CA 1
ATOM 1482 C C . GLY B 1 43 ? 23.844 8.625 4.086 1 91.56 43 GLY B C 1
ATOM 1483 O O . GLY B 1 43 ? 23.953 7.824 3.152 1 91.56 43 GLY B O 1
ATOM 1484 N N . GLU B 1 44 ? 23.672 8.25 5.383 1 93.81 44 GLU B N 1
ATOM 1485 C CA . GLU B 1 44 ? 23.891 6.867 5.793 1 93.81 44 GLU B CA 1
ATOM 1486 C C . GLU B 1 44 ? 22.641 6.023 5.574 1 93.81 44 GLU B C 1
ATOM 1488 O O . GLU B 1 44 ? 22.703 4.789 5.578 1 93.81 44 GLU B O 1
ATOM 1493 N N . LEU B 1 45 ? 21.562 6.668 5.387 1 94.75 45 LEU B N 1
ATOM 1494 C CA . LEU B 1 45 ? 20.312 5.941 5.156 1 94.75 45 LEU B CA 1
ATOM 1495 C C . LEU B 1 45 ? 20.281 5.359 3.75 1 94.75 45 LEU B C 1
ATOM 1497 O O . LEU B 1 45 ? 20.359 6.094 2.764 1 94.75 45 LEU B O 1
ATOM 1501 N N . LYS B 1 46 ? 20.141 4.059 3.635 1 97.12 46 LYS B N 1
ATOM 1502 C CA . LYS B 1 46 ? 20.109 3.385 2.34 1 97.12 46 LYS B CA 1
ATOM 1503 C C . LYS B 1 46 ? 18.688 3.348 1.787 1 97.12 46 LYS B C 1
ATOM 1505 O O . LYS B 1 46 ? 17.75 2.902 2.469 1 97.12 46 LYS B O 1
ATOM 1510 N N . VAL B 1 47 ? 18.547 3.783 0.585 1 97.94 47 VAL B N 1
ATOM 1511 C CA . VAL B 1 47 ? 17.266 3.721 -0.115 1 97.94 47 VAL B CA 1
ATOM 1512 C C . VAL B 1 47 ? 17.484 3.254 -1.552 1 97.94 47 VAL B C 1
ATOM 1514 O O . VAL B 1 47 ? 18.578 3.414 -2.104 1 97.94 47 VAL B O 1
ATOM 1517 N N . ILE B 1 48 ? 16.5 2.576 -2.146 1 98.56 48 ILE B N 1
ATOM 1518 C CA . ILE B 1 48 ? 16.391 2.311 -3.576 1 98.56 48 ILE B CA 1
ATOM 1519 C C . ILE B 1 48 ? 15.016 2.725 -4.074 1 98.56 48 ILE B C 1
ATOM 1521 O O . ILE B 1 48 ? 14 2.244 -3.566 1 98.56 48 ILE B O 1
ATOM 1525 N N . TRP B 1 49 ? 14.984 3.641 -4.973 1 98.62 49 TRP B N 1
ATOM 1526 C CA . TRP B 1 49 ? 13.727 4.043 -5.59 1 98.62 49 TRP B CA 1
ATOM 1527 C C . TRP B 1 49 ? 13.5 3.299 -6.902 1 98.62 49 TRP B C 1
ATOM 1529 O O . TRP B 1 49 ? 14.398 3.23 -7.746 1 98.62 49 TRP B O 1
ATOM 1539 N N . LEU B 1 50 ? 12.367 2.689 -7.051 1 98.81 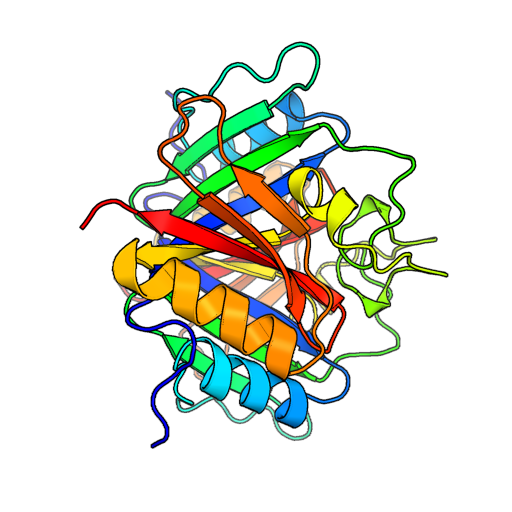50 LEU B N 1
ATOM 1540 C CA . LEU B 1 50 ? 11.969 1.952 -8.242 1 98.81 50 LEU B CA 1
ATOM 1541 C C . LEU B 1 50 ? 10.766 2.609 -8.906 1 98.81 50 LEU B C 1
ATOM 1543 O O . LEU B 1 50 ? 9.977 3.285 -8.242 1 98.81 50 LEU B O 1
ATOM 1547 N N . ASN B 1 51 ? 10.672 2.389 -10.203 1 98.62 51 ASN B N 1
ATOM 1548 C CA . ASN B 1 51 ? 9.539 2.914 -10.953 1 98.62 51 ASN B CA 1
ATOM 1549 C C . ASN B 1 51 ? 9 1.89 -11.945 1 98.62 51 ASN B C 1
ATOM 1551 O O . ASN B 1 51 ? 9.773 1.219 -12.633 1 98.62 51 ASN B O 1
ATOM 1555 N N . LEU B 1 52 ? 7.77 1.683 -11.906 1 98.06 52 LEU B N 1
ATOM 1556 C CA . LEU B 1 52 ? 6.996 0.998 -12.938 1 98.06 52 LEU B CA 1
ATOM 1557 C C . LEU B 1 52 ? 5.957 1.93 -13.547 1 98.06 52 LEU B C 1
ATOM 1559 O O . LEU B 1 52 ? 4.895 2.15 -12.953 1 98.06 52 LEU B O 1
ATOM 1563 N N . PRO B 1 53 ? 6.188 2.488 -14.703 1 94.25 53 PRO B N 1
ATOM 1564 C CA . PRO B 1 53 ? 5.367 3.566 -15.266 1 94.25 53 PRO B CA 1
ATOM 1565 C C . PRO B 1 53 ? 3.885 3.211 -15.312 1 94.25 53 PRO B C 1
ATOM 1567 O O . PRO B 1 53 ? 3.031 4.082 -15.125 1 94.25 53 PRO B O 1
ATOM 1570 N N . SER B 1 54 ? 3.531 2.07 -15.562 1 93.69 54 SER B N 1
ATOM 1571 C CA . SER B 1 54 ? 2.141 1.645 -15.68 1 93.69 54 SER B CA 1
ATOM 1572 C C . SER B 1 54 ? 1.514 1.429 -14.305 1 93.69 54 SER B C 1
ATOM 1574 O O . SER B 1 54 ? 0.322 1.13 -14.195 1 93.69 54 SER B O 1
ATOM 1576 N N . ALA B 1 55 ? 2.303 1.596 -13.242 1 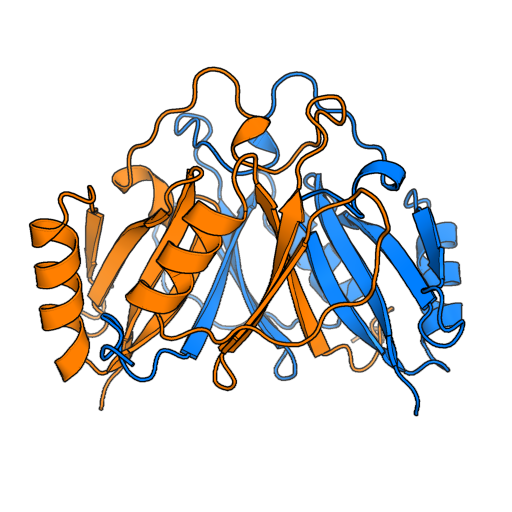95.38 55 ALA B N 1
ATOM 1577 C CA . ALA B 1 55 ? 1.813 1.289 -11.898 1 95.38 55 ALA B CA 1
ATOM 1578 C C . ALA B 1 55 ? 2.119 2.428 -10.93 1 95.38 55 ALA B C 1
ATOM 1580 O O . ALA B 1 55 ? 1.297 3.326 -10.734 1 95.38 55 ALA B O 1
ATOM 1581 N N . PHE B 1 56 ? 3.283 2.432 -10.344 1 97.5 56 PHE B N 1
ATOM 1582 C CA . PHE B 1 56 ? 3.625 3.434 -9.344 1 97.5 56 PHE B CA 1
ATOM 1583 C C . PHE B 1 56 ? 5.121 3.42 -9.055 1 97.5 56 PHE B C 1
ATOM 1585 O O . PHE B 1 56 ? 5.848 2.553 -9.547 1 97.5 56 PHE B O 1
ATOM 1592 N N . GLN B 1 57 ? 5.602 4.496 -8.367 1 98.62 57 GLN B N 1
ATOM 1593 C CA . GLN B 1 57 ? 6.941 4.48 -7.785 1 98.62 57 GLN B CA 1
ATOM 1594 C C . GLN B 1 57 ? 6.953 3.742 -6.453 1 98.62 57 GLN B C 1
ATOM 1596 O O . GLN B 1 57 ? 6.055 3.926 -5.625 1 98.62 57 GLN B O 1
ATOM 1601 N N . LEU B 1 58 ? 7.918 2.875 -6.32 1 98.88 58 LEU B N 1
ATOM 1602 C CA . LEU B 1 58 ? 8.141 2.105 -5.098 1 98.88 58 LEU B CA 1
ATOM 1603 C C . LEU B 1 58 ? 9.438 2.529 -4.422 1 98.88 58 LEU B C 1
ATOM 1605 O O . LEU B 1 58 ? 10.523 2.355 -4.98 1 98.88 58 LEU B O 1
ATOM 1609 N N . HIS B 1 59 ? 9.289 3.139 -3.223 1 98.81 59 HIS B N 1
ATOM 1610 C CA . HIS B 1 59 ? 10.461 3.527 -2.441 1 98.81 59 HIS B CA 1
ATOM 1611 C C . HIS B 1 59 ? 10.797 2.477 -1.39 1 98.81 59 HIS B C 1
ATOM 1613 O O . HIS B 1 59 ? 10.023 2.26 -0.454 1 98.81 59 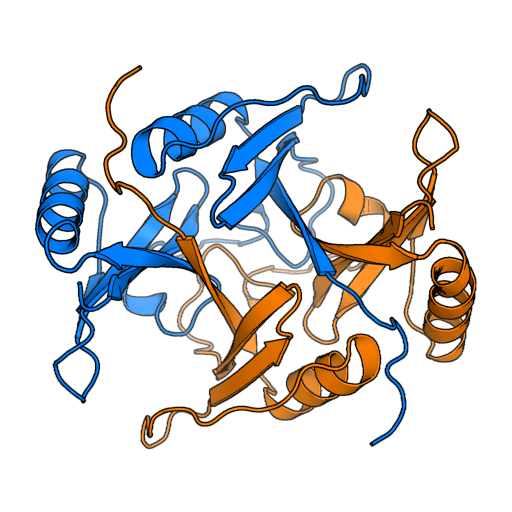HIS B O 1
ATOM 1619 N N . LEU B 1 60 ? 11.898 1.812 -1.641 1 98.81 60 LEU B N 1
ATOM 1620 C CA . LEU B 1 60 ? 12.438 0.88 -0.656 1 98.81 60 LEU B CA 1
ATOM 1621 C C . LEU B 1 60 ? 13.391 1.589 0.299 1 98.81 60 LEU B C 1
ATOM 1623 O O . LEU B 1 60 ? 14.344 2.238 -0.138 1 98.81 60 LEU B O 1
ATOM 1627 N N . ILE B 1 61 ? 13.141 1.486 1.602 1 98.56 61 ILE B N 1
ATOM 1628 C CA . ILE B 1 61 ? 13.867 2.266 2.598 1 98.56 61 ILE B CA 1
ATOM 1629 C C . ILE B 1 61 ? 14.43 1.337 3.674 1 98.56 61 ILE B C 1
ATOM 1631 O O . ILE B 1 61 ? 13.727 0.45 4.164 1 98.56 61 ILE B O 1
ATOM 1635 N N . GLN B 1 62 ? 15.648 1.595 3.996 1 98.38 62 GLN B N 1
ATOM 1636 C CA . GLN B 1 62 ? 16.25 0.842 5.09 1 98.38 62 GLN B CA 1
ATOM 1637 C C . GLN B 1 62 ? 15.445 1.001 6.375 1 98.38 62 GLN B C 1
ATOM 1639 O O . GLN B 1 62 ? 15.242 2.119 6.852 1 98.38 62 GLN B O 1
ATOM 1644 N N . ARG B 1 63 ? 15.086 -0.121 6.934 1 96.75 63 ARG B N 1
ATOM 1645 C CA . ARG B 1 63 ? 14.219 -0.119 8.109 1 96.75 63 ARG B CA 1
ATOM 1646 C C . ARG B 1 63 ? 14.969 0.377 9.344 1 96.75 63 ARG B C 1
ATOM 1648 O O . ARG B 1 63 ? 16.172 0.156 9.477 1 96.75 63 ARG B O 1
ATOM 1655 N N . ASP B 1 64 ? 14.234 1.101 10.25 1 96.25 64 ASP B N 1
ATOM 1656 C CA . ASP B 1 64 ? 14.672 1.345 11.617 1 96.25 64 ASP B CA 1
ATOM 1657 C C . ASP B 1 64 ? 14.133 0.278 12.57 1 96.25 64 ASP B C 1
ATOM 1659 O O . ASP B 1 64 ? 12.945 0.281 12.898 1 96.25 64 ASP B O 1
ATOM 1663 N N . PRO B 1 65 ? 15 -0.623 12.992 1 91.44 65 PRO B N 1
ATOM 1664 C CA . PRO B 1 65 ? 14.492 -1.706 13.836 1 91.44 65 PRO B CA 1
ATOM 1665 C C . PRO B 1 65 ? 13.898 -1.202 15.148 1 91.44 65 PRO B C 1
ATOM 1667 O O . PRO B 1 65 ? 13.188 -1.941 15.828 1 91.44 65 PRO B O 1
ATOM 1670 N N . LYS B 1 66 ? 14.078 0.066 15.477 1 91.62 66 LYS B N 1
ATOM 1671 C CA . LYS B 1 66 ? 13.609 0.595 16.75 1 91.62 66 LYS B CA 1
ATOM 1672 C C . LYS B 1 66 ? 12.234 1.234 16.609 1 91.62 66 LYS B C 1
ATOM 1674 O O . LYS B 1 66 ? 11.57 1.537 17.609 1 91.62 66 LYS B O 1
ATOM 1679 N N . SER B 1 67 ? 11.633 1.443 15.445 1 90.94 67 SER B N 1
ATOM 1680 C CA . SER B 1 67 ? 10.453 2.268 15.211 1 90.94 67 SER B CA 1
ATOM 1681 C C . SER B 1 67 ? 9.18 1.549 15.656 1 90.94 67 SER B C 1
ATOM 1683 O O . SER B 1 67 ? 8.203 2.191 16.047 1 90.94 67 SER B O 1
ATOM 1685 N N . LYS B 1 68 ? 9.023 0.292 15.656 1 91.94 68 LYS B N 1
ATOM 1686 C CA . LYS B 1 68 ? 7.867 -0.505 16.062 1 91.94 68 LYS B CA 1
ATOM 1687 C C . LYS B 1 68 ? 6.57 0.103 15.523 1 91.94 68 LYS B C 1
ATOM 1689 O O . LYS B 1 68 ? 5.617 0.303 16.281 1 91.94 68 LYS B O 1
ATOM 1694 N N . LEU B 1 69 ? 6.465 0.433 14.305 1 96.38 69 LEU B N 1
ATOM 1695 C CA . LEU B 1 69 ? 5.309 1.041 13.664 1 96.38 69 LEU B CA 1
ATOM 1696 C C . LEU B 1 69 ? 4.16 0.042 13.555 1 96.38 69 LEU B C 1
ATOM 1698 O O . LEU B 1 69 ? 4.387 -1.17 13.547 1 96.38 69 LEU B O 1
ATOM 1702 N N . PRO B 1 70 ? 2.943 0.555 13.453 1 96.06 70 PRO B N 1
ATOM 1703 C CA . PRO B 1 70 ? 1.798 -0.356 13.391 1 96.06 70 PRO B CA 1
ATOM 1704 C C . PRO B 1 70 ? 1.801 -1.226 12.133 1 96.06 70 PRO B C 1
ATOM 1706 O O . PRO B 1 70 ? 1.286 -2.346 12.156 1 96.06 70 PRO B O 1
ATOM 1709 N N . GLU B 1 71 ? 2.285 -0.694 11.086 1 96.25 71 GLU B N 1
ATOM 1710 C CA . GLU B 1 71 ? 2.225 -1.401 9.812 1 96.25 71 GLU B CA 1
ATOM 1711 C C . GLU B 1 71 ? 3.621 -1.772 9.32 1 96.25 71 GLU B C 1
ATOM 1713 O O . GLU B 1 71 ? 4.562 -0.987 9.453 1 96.25 71 GLU B O 1
ATOM 1718 N N . GLY B 1 72 ? 3.719 -2.947 8.734 1 95.81 72 GLY B N 1
ATOM 1719 C CA . GLY B 1 72 ? 4.922 -3.535 8.164 1 95.81 72 GLY B CA 1
ATOM 1720 C C . GLY B 1 72 ? 5.168 -4.957 8.633 1 95.81 72 GLY B C 1
ATOM 1721 O O . GLY B 1 72 ? 4.801 -5.32 9.75 1 95.81 72 GLY B O 1
ATOM 1722 N N . PRO B 1 73 ? 5.824 -5.75 7.762 1 95.5 73 PRO B N 1
ATOM 1723 C CA . PRO B 1 73 ? 5.996 -7.16 8.117 1 95.5 73 PRO B CA 1
ATOM 1724 C C . PRO B 1 73 ? 6.855 -7.355 9.359 1 95.5 73 PRO B C 1
ATOM 1726 O O . PRO B 1 73 ? 6.699 -8.352 10.078 1 95.5 73 PRO B O 1
ATOM 1729 N N . TRP B 1 74 ? 7.641 -6.406 9.656 1 93.06 74 TRP B N 1
ATOM 1730 C CA . TRP B 1 74 ? 8.609 -6.551 10.734 1 93.06 74 TRP B CA 1
ATOM 1731 C C . TRP B 1 74 ? 7.996 -6.148 12.07 1 93.06 74 TRP B C 1
ATOM 1733 O O . TRP B 1 74 ? 8.586 -6.387 13.133 1 93.06 74 TRP B O 1
ATOM 1743 N N . SER B 1 75 ? 6.848 -5.598 11.969 1 92.12 75 SER B N 1
ATOM 1744 C CA . SER B 1 75 ? 6.152 -5.215 13.195 1 92.12 75 SER B CA 1
ATOM 1745 C C . SER B 1 75 ? 5.402 -6.398 13.797 1 92.12 75 SER B C 1
ATOM 1747 O O . SER B 1 75 ? 5.07 -6.391 14.984 1 92.12 75 SER B O 1
ATOM 1749 N N . ALA B 1 76 ? 5.098 -7.371 13.023 1 91.69 76 ALA B N 1
ATOM 1750 C CA . ALA B 1 76 ? 4.312 -8.523 13.453 1 91.69 76 ALA B CA 1
ATOM 1751 C C . ALA B 1 76 ? 5.145 -9.461 14.32 1 91.69 76 ALA B C 1
ATOM 1753 O O . ALA B 1 76 ? 6.309 -9.727 14.016 1 91.69 76 ALA B O 1
ATOM 1754 N N . THR B 1 77 ? 4.516 -9.82 15.391 1 87.81 77 THR B N 1
ATOM 1755 C CA . THR B 1 77 ? 5.133 -10.828 16.25 1 87.81 77 THR B CA 1
ATOM 1756 C C . THR B 1 77 ? 4.594 -12.219 15.938 1 87.81 77 THR B C 1
ATOM 1758 O O . THR B 1 77 ? 3.387 -12.453 16.016 1 87.81 77 THR B O 1
ATOM 1761 N N . SER B 1 78 ? 5.328 -13.141 15.484 1 90.75 78 SER B N 1
ATOM 1762 C CA . SER B 1 78 ? 4.984 -14.516 15.141 1 90.75 78 SER B CA 1
ATOM 1763 C C . SER B 1 78 ? 4.008 -14.562 13.969 1 90.75 78 SER B C 1
ATOM 1765 O O . SER B 1 78 ? 2.941 -15.18 14.078 1 90.75 78 SER B O 1
ATOM 1767 N N . PRO B 1 79 ? 4.34 -13.938 12.961 1 93.88 79 PRO B N 1
ATOM 1768 C CA . PRO B 1 79 ? 3.422 -13.875 11.82 1 93.88 79 PRO B CA 1
ATOM 1769 C C . PRO B 1 79 ? 3.236 -15.227 11.141 1 93.88 79 PRO B C 1
ATOM 1771 O O . PRO B 1 79 ? 4.141 -16.062 11.164 1 93.88 79 PRO B O 1
ATOM 1774 N N . VAL B 1 80 ? 2.027 -15.391 10.625 1 93.5 80 VAL B N 1
ATOM 1775 C CA . VAL B 1 80 ? 1.719 -16.531 9.773 1 93.5 80 VAL B CA 1
ATOM 1776 C C . VAL B 1 80 ? 1.764 -16.125 8.305 1 93.5 80 VAL B C 1
ATOM 1778 O O . VAL B 1 80 ? 0.979 -15.273 7.871 1 93.5 80 VAL B O 1
ATOM 1781 N N . VAL B 1 81 ? 2.715 -16.734 7.609 1 95.5 81 VAL B N 1
ATOM 1782 C CA . VAL B 1 81 ? 2.895 -16.422 6.199 1 95.5 81 VAL B CA 1
ATOM 1783 C C . VAL B 1 81 ? 2.137 -17.422 5.34 1 95.5 81 VAL B C 1
ATOM 1785 O O . VAL B 1 81 ? 2.742 -18.328 4.746 1 95.5 81 VAL B O 1
ATOM 1788 N N . ASP B 1 82 ? 0.901 -17.344 5.359 1 97.19 82 ASP B N 1
ATOM 1789 C CA . ASP B 1 82 ? -0.017 -18.188 4.594 1 97.19 82 ASP B CA 1
ATOM 1790 C C . ASP B 1 82 ? -0.811 -17.359 3.588 1 97.19 82 ASP B C 1
ATOM 1792 O O . ASP B 1 82 ? -1.705 -16.594 3.967 1 97.19 82 ASP B O 1
ATOM 1796 N N . PRO B 1 83 ? -0.463 -17.516 2.246 1 98.31 83 PRO B N 1
ATOM 1797 C CA . PRO B 1 83 ? -1.111 -16.688 1.231 1 98.31 83 PRO B CA 1
ATOM 1798 C C . PRO B 1 83 ? -2.625 -16.875 1.183 1 98.31 83 PRO B C 1
ATOM 1800 O O . PRO B 1 83 ? -3.344 -16.047 0.615 1 98.31 83 PRO B O 1
ATOM 1803 N N . SER B 1 84 ? -3.131 -17.953 1.765 1 97.75 84 SER B N 1
ATOM 1804 C CA . SER B 1 84 ? -4.57 -18.188 1.74 1 97.75 84 SER B CA 1
ATOM 1805 C C . SER B 1 84 ? -5.312 -17.172 2.6 1 97.75 84 SER B C 1
ATOM 1807 O O . SER B 1 84 ? -6.535 -17.047 2.504 1 97.75 84 SER B O 1
ATOM 1809 N N . HIS B 1 85 ? -4.633 -16.406 3.408 1 97.25 85 HIS B N 1
ATOM 1810 C CA . HIS B 1 85 ? -5.25 -15.375 4.238 1 97.25 85 HIS B CA 1
ATOM 1811 C C . HIS B 1 85 ? -5.18 -14.008 3.568 1 97.25 85 HIS B C 1
ATOM 1813 O O . HIS B 1 85 ? -5.82 -13.062 4.023 1 97.25 85 HIS B O 1
ATOM 1819 N N . LEU B 1 86 ? -4.492 -13.867 2.459 1 97.81 86 LEU B N 1
ATOM 1820 C CA . LEU B 1 86 ? -4.199 -12.586 1.835 1 97.81 86 LEU B CA 1
ATOM 1821 C C . LEU B 1 86 ? -5.457 -11.984 1.216 1 97.81 86 LEU B C 1
ATOM 1823 O O . LEU B 1 86 ? -5.602 -10.758 1.156 1 97.81 86 LEU B O 1
ATOM 1827 N N . PRO B 1 87 ? -6.406 -12.805 0.756 1 96.62 87 PRO B N 1
ATOM 1828 C CA . PRO B 1 87 ? -7.605 -12.195 0.173 1 96.62 87 PRO B CA 1
ATOM 1829 C C . PRO B 1 87 ? -8.305 -11.234 1.132 1 96.62 87 PRO B C 1
ATOM 1831 O O . PRO B 1 87 ? -9.031 -10.344 0.693 1 96.62 87 PRO B O 1
ATOM 1834 N N . ARG B 1 88 ? -8.062 -11.367 2.412 1 96.81 88 ARG B N 1
ATOM 1835 C CA . ARG B 1 88 ? -8.703 -10.492 3.393 1 96.81 88 ARG B CA 1
ATOM 1836 C C . ARG B 1 88 ? -7.68 -9.562 4.043 1 96.81 88 ARG B C 1
ATOM 1838 O O . ARG B 1 88 ? -8.023 -8.789 4.938 1 96.81 88 ARG B O 1
ATOM 1845 N N . GLY B 1 89 ? -6.434 -9.719 3.699 1 97.44 89 GLY B N 1
ATOM 1846 C CA . GLY B 1 89 ? -5.359 -8.969 4.32 1 97.44 89 GLY B CA 1
ATOM 1847 C C . GLY B 1 89 ? -4.824 -7.852 3.439 1 97.44 89 GLY B C 1
ATOM 1848 O O . GLY B 1 89 ? -5.281 -7.676 2.309 1 97.44 89 GLY B O 1
ATOM 1849 N N . HIS B 1 90 ? -3.916 -7.047 3.969 1 98.56 90 HIS B N 1
ATOM 1850 C CA . HIS B 1 90 ? -3.229 -6.016 3.197 1 98.56 90 HIS B CA 1
ATOM 1851 C C . HIS B 1 90 ? -2.51 -6.613 1.994 1 98.56 90 HIS B C 1
ATOM 1853 O O . HIS B 1 90 ? -1.803 -7.617 2.125 1 98.56 90 HIS B O 1
ATOM 1859 N N . HIS B 1 91 ? -2.742 -6.043 0.818 1 98.81 91 HIS B N 1
ATOM 1860 C CA . HIS B 1 91 ? -1.959 -6.43 -0.349 1 98.81 91 HIS B CA 1
ATOM 1861 C C . HIS B 1 91 ? -2.031 -5.363 -1.438 1 98.81 91 HIS B C 1
ATOM 1863 O O . HIS B 1 91 ? -2.904 -4.492 -1.405 1 98.81 91 HIS B O 1
ATOM 1869 N N . ILE B 1 92 ? -1.067 -5.383 -2.293 1 98.81 92 ILE B N 1
ATOM 1870 C CA . ILE B 1 92 ? -1.091 -4.648 -3.553 1 98.81 92 ILE B CA 1
ATOM 1871 C C . ILE B 1 92 ? -1.416 -5.602 -4.699 1 98.81 92 ILE B C 1
ATOM 1873 O O . ILE B 1 92 ? -0.795 -6.66 -4.832 1 98.81 92 ILE B O 1
ATOM 1877 N N . CYS B 1 93 ? -2.389 -5.211 -5.477 1 98.81 93 CYS B N 1
ATOM 1878 C CA . CYS B 1 93 ? -2.801 -6.043 -6.602 1 98.81 93 CYS B CA 1
ATOM 1879 C C . CYS B 1 93 ? -2.318 -5.453 -7.922 1 98.81 93 CYS B C 1
ATOM 1881 O O . CYS B 1 93 ? -2.619 -4.301 -8.234 1 98.81 93 CYS B O 1
ATOM 1883 N N . PHE B 1 94 ? -1.636 -6.246 -8.664 1 98.69 94 PHE B N 1
ATOM 1884 C CA . PHE B 1 94 ? -1.266 -5.922 -10.031 1 98.69 94 PHE B CA 1
ATOM 1885 C C . PHE B 1 94 ? -2.17 -6.645 -11.023 1 98.69 94 PHE B C 1
ATOM 1887 O O . PHE B 1 94 ? -2.629 -7.758 -10.758 1 98.69 94 PHE B O 1
ATOM 1894 N N . SER B 1 95 ? -2.402 -6.004 -12.109 1 98 95 SER B N 1
ATOM 1895 C CA . SER B 1 95 ? -3.195 -6.594 -13.18 1 98 95 SER B CA 1
ATOM 1896 C C . SER B 1 95 ? -2.318 -6.988 -14.367 1 98 95 SER B C 1
ATOM 1898 O O . SER B 1 95 ? -1.42 -6.238 -14.758 1 98 95 SER B O 1
ATOM 1900 N N . VAL B 1 96 ? -2.508 -8.18 -14.914 1 97.81 96 VAL B N 1
ATOM 1901 C CA . VAL B 1 96 ? -1.838 -8.641 -16.125 1 97.81 96 VAL B CA 1
ATOM 1902 C C . VAL B 1 96 ? -2.863 -9.227 -17.094 1 97.81 96 VAL B C 1
ATOM 1904 O O . VAL B 1 96 ? -3.994 -9.523 -16.703 1 97.81 96 VAL B O 1
ATOM 1907 N N . SER B 1 97 ? -2.414 -9.344 -18.375 1 95.75 97 SER B N 1
ATOM 1908 C CA . SER B 1 97 ? -3.291 -9.977 -19.344 1 95.75 97 SER B CA 1
ATOM 1909 C C . SER B 1 97 ? -3.547 -11.438 -19 1 95.75 97 SER B C 1
ATOM 1911 O O . SER B 1 97 ? -2.697 -12.094 -18.391 1 95.75 97 SER B O 1
ATOM 1913 N N . SER B 1 98 ? -4.723 -11.938 -19.438 1 92.88 98 SER B N 1
ATOM 1914 C CA . SER B 1 98 ? -5.066 -13.336 -19.172 1 92.88 98 SER B CA 1
ATOM 1915 C C . SER B 1 98 ? -4.027 -14.281 -19.766 1 92.88 98 SER B C 1
A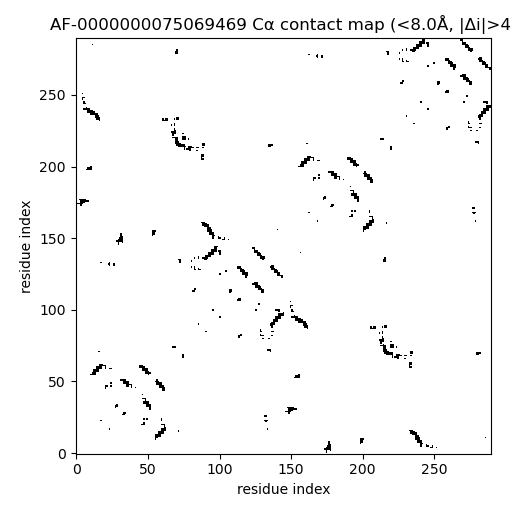TOM 1917 O O . SER B 1 98 ? -3.736 -15.328 -19.188 1 92.88 98 SER B O 1
ATOM 1919 N N . SER B 1 99 ? -3.486 -13.898 -20.859 1 90.12 99 SER B N 1
ATOM 1920 C CA . SER B 1 99 ? -2.482 -14.727 -21.531 1 90.12 99 SER B CA 1
ATOM 1921 C C . SER B 1 99 ? -1.198 -14.797 -20.703 1 90.12 99 SER B C 1
ATOM 1923 O O . SER B 1 99 ? -0.491 -15.805 -20.75 1 90.12 99 SER B O 1
ATOM 1925 N N . ASN B 1 100 ? -0.942 -13.773 -19.969 1 94.81 100 ASN B N 1
ATOM 1926 C CA . ASN B 1 100 ? 0.258 -13.727 -19.141 1 94.81 100 ASN B CA 1
ATOM 1927 C C . ASN B 1 100 ? 0.024 -14.375 -17.781 1 94.81 100 ASN B C 1
ATOM 1929 O O . ASN B 1 100 ? 0.965 -14.859 -17.141 1 94.81 100 ASN B O 1
ATOM 1933 N N . PHE B 1 101 ? -1.181 -14.422 -17.359 1 96.94 101 PHE B N 1
ATOM 1934 C CA . PHE B 1 101 ? -1.516 -14.852 -16 1 96.94 101 PHE B CA 1
ATOM 1935 C C . PHE B 1 101 ? -1.04 -16.281 -15.75 1 96.94 101 PHE B C 1
ATOM 1937 O O . PHE B 1 101 ? -0.379 -16.547 -14.75 1 96.94 101 PHE B O 1
ATOM 1944 N N . ASP B 1 102 ? -1.328 -17.156 -16.625 1 94.5 102 ASP B N 1
ATOM 1945 C CA . ASP B 1 102 ? -0.967 -18.547 -16.422 1 94.5 102 ASP B CA 1
ATOM 1946 C C . ASP B 1 102 ? 0.548 -18.719 -16.344 1 94.5 102 ASP B C 1
ATOM 1948 O O . ASP B 1 102 ? 1.044 -19.516 -15.531 1 94.5 102 ASP B O 1
ATOM 1952 N N . SER B 1 103 ? 1.224 -17.984 -17.156 1 95.81 103 SER B N 1
ATOM 1953 C CA . SER B 1 103 ? 2.682 -18.031 -17.141 1 95.81 103 SER B CA 1
ATOM 1954 C C . SER B 1 103 ? 3.23 -17.5 -15.812 1 95.81 103 SER B C 1
ATOM 1956 O O . SER B 1 103 ? 4.238 -18 -15.312 1 95.81 103 SER B O 1
ATOM 1958 N N . VAL B 1 104 ? 2.605 -16.5 -15.281 1 97.81 104 VAL B N 1
ATOM 1959 C CA . VAL B 1 104 ? 3.014 -15.914 -14.008 1 97.81 104 VAL B CA 1
ATOM 1960 C C . VAL B 1 104 ? 2.881 -16.953 -12.898 1 97.81 104 VAL B C 1
ATOM 1962 O O . VAL B 1 104 ? 3.814 -17.156 -12.117 1 97.81 104 VAL B O 1
ATOM 1965 N N . VAL B 1 105 ? 1.765 -17.609 -12.852 1 97.38 105 VAL B N 1
ATOM 1966 C CA . VAL B 1 105 ? 1.511 -18.609 -11.82 1 97.38 105 VAL B CA 1
ATOM 1967 C C . VAL B 1 105 ? 2.555 -19.719 -11.914 1 97.38 105 VAL B C 1
ATOM 1969 O O . VAL B 1 105 ? 3.107 -20.156 -10.898 1 97.38 105 VAL B O 1
ATOM 1972 N N . HIS B 1 106 ? 2.828 -20.141 -13.109 1 96.94 106 HIS B N 1
ATOM 1973 C CA . HIS B 1 106 ? 3.83 -21.172 -13.328 1 96.94 106 HIS B CA 1
ATOM 1974 C C . HIS B 1 106 ? 5.199 -20.734 -12.828 1 96.94 106 HIS B C 1
ATOM 1976 O O . HIS B 1 106 ? 5.891 -21.484 -12.141 1 96.94 106 HIS B O 1
ATOM 1982 N N . SER B 1 107 ? 5.555 -19.562 -13.148 1 97.19 107 SER B N 1
ATOM 1983 C CA . SER B 1 107 ? 6.848 -19.016 -12.75 1 97.19 107 SER B CA 1
ATOM 1984 C C . SER B 1 107 ? 6.965 -18.938 -11.227 1 97.19 107 SER B C 1
ATOM 1986 O O . SER B 1 107 ? 8.016 -19.25 -10.664 1 97.19 107 SER B O 1
ATOM 1988 N N . LEU B 1 108 ? 5.922 -18.453 -10.547 1 97.88 108 LEU B N 1
ATOM 1989 C CA . LEU B 1 108 ? 5.914 -18.375 -9.086 1 97.88 108 LEU B CA 1
ATOM 1990 C C . LEU B 1 108 ? 6.156 -19.75 -8.469 1 97.88 108 LEU B C 1
ATOM 1992 O O . LEU B 1 108 ? 6.965 -19.891 -7.551 1 97.88 108 LEU B O 1
ATOM 1996 N N . LYS B 1 109 ? 5.512 -20.719 -8.977 1 96.81 109 LYS B N 1
ATOM 1997 C CA . LYS B 1 109 ? 5.656 -22.078 -8.477 1 96.81 109 LYS B CA 1
ATOM 1998 C C . LYS B 1 109 ? 7.066 -22.609 -8.727 1 96.81 109 LYS B C 1
ATOM 2000 O O . LYS B 1 109 ? 7.656 -23.234 -7.844 1 96.81 109 LYS B O 1
ATOM 2005 N N . GLU B 1 110 ? 7.609 -22.344 -9.859 1 97.19 110 GLU B N 1
ATOM 2006 C CA . GLU B 1 110 ? 8.961 -22.781 -10.203 1 97.19 110 GLU B CA 1
ATOM 2007 C C . GLU B 1 110 ? 9.992 -22.156 -9.266 1 97.19 110 GLU B C 1
ATOM 2009 O O . GLU B 1 110 ? 10.992 -22.797 -8.93 1 97.19 110 GLU B O 1
ATOM 2014 N N . LYS B 1 111 ? 9.695 -21.016 -8.852 1 96.5 111 LYS B N 1
ATOM 2015 C CA . LYS B 1 111 ? 10.602 -20.297 -7.961 1 96.5 111 LYS B CA 1
ATOM 2016 C C . LYS B 1 111 ? 10.414 -20.734 -6.512 1 96.5 111 LYS B C 1
ATOM 2018 O O . LYS B 1 111 ? 11.125 -20.266 -5.621 1 96.5 111 LYS B O 1
ATOM 2023 N N . GLY B 1 112 ? 9.406 -21.547 -6.277 1 97.12 112 GLY B N 1
ATOM 2024 C CA . GLY B 1 112 ? 9.164 -22.062 -4.945 1 97.12 112 GLY B CA 1
ATOM 2025 C C . GLY B 1 112 ? 8.391 -21.109 -4.062 1 97.12 112 GLY B C 1
ATOM 2026 O O . GLY B 1 112 ? 8.383 -21.25 -2.838 1 97.12 112 GLY B O 1
ATOM 2027 N N . ILE B 1 113 ? 7.852 -20.109 -4.641 1 97.81 113 ILE B N 1
ATOM 2028 C CA . ILE B 1 113 ? 7.043 -19.141 -3.893 1 97.81 113 ILE B CA 1
ATOM 2029 C C . ILE B 1 113 ? 5.672 -19.75 -3.598 1 97.81 113 ILE B C 1
ATOM 2031 O O . ILE B 1 113 ? 4.977 -20.203 -4.512 1 97.81 113 ILE B O 1
ATOM 2035 N N . GLN B 1 114 ? 5.344 -19.781 -2.326 1 98.12 114 GLN B N 1
ATOM 2036 C CA . GLN B 1 114 ? 4.027 -20.281 -1.936 1 98.12 114 GLN B CA 1
ATOM 2037 C C . GLN B 1 114 ? 2.924 -19.344 -2.422 1 98.12 114 GLN B C 1
ATOM 2039 O O . GLN B 1 114 ? 3.014 -18.125 -2.248 1 98.12 114 GLN B O 1
ATOM 2044 N N . THR B 1 115 ? 1.845 -19.938 -3.047 1 98.62 115 THR B N 1
ATOM 2045 C CA . THR B 1 115 ? 0.787 -19.125 -3.629 1 98.62 115 THR B CA 1
ATOM 2046 C C . THR B 1 115 ? -0.586 -19.609 -3.176 1 98.62 115 THR B C 1
ATOM 2048 O O . THR B 1 115 ? -0.711 -20.703 -2.631 1 98.62 115 THR B O 1
ATOM 2051 N N . PHE B 1 116 ? -1.577 -18.797 -3.26 1 98.56 116 PHE B N 1
ATOM 2052 C CA . PHE B 1 116 ? -2.996 -19.109 -3.133 1 98.56 116 PHE B CA 1
ATOM 2053 C C . PHE B 1 116 ? -3.779 -18.562 -4.32 1 98.56 116 PHE B C 1
ATOM 2055 O O . PHE B 1 116 ? -3.766 -17.359 -4.578 1 98.56 116 PHE B O 1
ATOM 2062 N N . GLU B 1 117 ? -4.395 -19.453 -5.047 1 97.69 117 GLU B N 1
ATOM 2063 C CA . GLU B 1 117 ? -5.121 -19.078 -6.254 1 97.69 117 GLU B CA 1
ATOM 2064 C C . GLU B 1 117 ? -6.629 -19.078 -6.016 1 97.69 117 GLU B C 1
ATOM 2066 O O . GLU B 1 117 ? -7.145 -19.938 -5.293 1 97.69 117 GLU B O 1
ATOM 2071 N N . LYS B 1 118 ? -7.262 -18.094 -6.645 1 94.75 118 LYS B N 1
ATOM 2072 C CA . LYS B 1 118 ? -8.719 -17.969 -6.629 1 94.75 118 LYS B CA 1
ATOM 2073 C C . LYS B 1 118 ? -9.234 -17.469 -7.973 1 94.75 118 LYS B C 1
ATOM 2075 O O . LYS B 1 118 ? -8.461 -16.984 -8.805 1 94.75 118 LYS B O 1
ATOM 2080 N N . THR B 1 119 ? -10.445 -17.719 -8.156 1 90.25 119 THR B N 1
ATOM 2081 C CA . THR B 1 119 ? -11.188 -17.109 -9.25 1 90.25 119 THR B CA 1
ATOM 2082 C C . THR B 1 119 ? -12.414 -16.375 -8.719 1 90.25 119 THR B C 1
ATOM 2084 O O . THR B 1 119 ? -13.117 -16.875 -7.844 1 90.25 119 THR B O 1
ATOM 2087 N N . LEU B 1 120 ? -12.672 -15.156 -9.219 1 82.25 120 LEU B N 1
ATOM 2088 C CA . LEU B 1 120 ? -13.867 -14.438 -8.781 1 82.25 120 LEU B CA 1
ATOM 2089 C C . LEU B 1 120 ? -15.125 -15.18 -9.203 1 82.25 120 LEU B C 1
ATOM 2091 O O . LEU B 1 120 ? -15.102 -15.984 -10.133 1 82.25 120 LEU B O 1
ATOM 2095 N N . PRO B 1 121 ? -16.172 -14.922 -8.539 1 73.81 121 PRO B N 1
ATOM 2096 C CA . PRO B 1 121 ? -17.422 -15.656 -8.781 1 73.81 121 PRO B CA 1
ATOM 2097 C C . PRO B 1 121 ? -17.891 -15.555 -10.227 1 73.81 121 PRO B C 1
ATOM 2099 O O . PRO B 1 121 ? -18.531 -16.469 -10.734 1 73.81 121 PRO B O 1
ATOM 2102 N N . ASN B 1 122 ? -17.547 -14.453 -10.82 1 73.38 122 ASN B N 1
ATOM 2103 C CA . ASN B 1 122 ? -17.969 -14.305 -12.203 1 73.38 122 ASN B CA 1
ATOM 2104 C C . ASN B 1 122 ? -17.156 -15.203 -13.141 1 73.38 122 ASN B C 1
ATOM 2106 O O . ASN B 1 122 ? -17.5 -15.352 -14.312 1 73.38 122 ASN B O 1
ATOM 2110 N N . GLY B 1 123 ? -16.141 -15.82 -12.664 1 71.69 123 GLY B N 1
ATOM 2111 C CA . GLY B 1 123 ? -15.328 -16.797 -13.375 1 71.69 123 GLY B CA 1
ATOM 2112 C C . GLY B 1 123 ? -14.367 -16.172 -14.367 1 71.69 123 GLY B C 1
ATOM 2113 O O . GLY B 1 123 ? -13.578 -16.859 -15.008 1 71.69 123 GLY B O 1
ATOM 2114 N N . LYS B 1 124 ? -14.328 -14.953 -14.43 1 82.38 124 LYS B N 1
ATOM 2115 C CA . LYS B 1 124 ? -13.586 -14.273 -15.492 1 82.38 124 LYS B CA 1
ATOM 2116 C C . LYS B 1 124 ? -12.234 -13.773 -14.984 1 82.38 124 LYS B C 1
ATOM 2118 O O . LYS B 1 124 ? -11.258 -13.734 -15.727 1 82.38 124 LYS B O 1
ATOM 2123 N N . VAL B 1 125 ? -12.203 -13.422 -13.766 1 90.75 125 VAL B N 1
ATOM 2124 C CA . VAL B 1 125 ? -10.969 -12.859 -13.227 1 90.75 125 VAL B CA 1
ATOM 2125 C C . VAL B 1 125 ? -10.266 -13.891 -12.352 1 90.75 125 VAL B C 1
ATOM 2127 O O . VAL B 1 125 ? -10.82 -14.367 -11.367 1 90.75 125 VAL B O 1
ATOM 2130 N N . LYS B 1 126 ? -9.102 -14.281 -12.727 1 95.81 126 LYS B N 1
ATOM 2131 C CA . LYS B 1 126 ? -8.242 -15.156 -11.93 1 95.81 126 LYS B CA 1
ATOM 2132 C C . LYS B 1 126 ? -7.297 -14.344 -11.047 1 95.81 126 LYS B C 1
ATOM 2134 O O . LYS B 1 126 ? -6.832 -13.273 -11.445 1 95.81 126 LYS B O 1
ATOM 2139 N N . GLN B 1 127 ? -7.078 -14.883 -9.93 1 97.56 127 GLN B N 1
ATOM 2140 C CA . GLN B 1 127 ? -6.23 -14.203 -8.953 1 97.56 127 GLN B CA 1
ATOM 2141 C C . GLN B 1 127 ? -5.176 -15.148 -8.391 1 97.56 127 GLN B C 1
ATOM 2143 O O . GLN B 1 127 ? -5.449 -16.328 -8.18 1 97.56 127 GLN B O 1
ATOM 2148 N N . VAL B 1 128 ? -3.996 -14.711 -8.141 1 98.62 128 VAL B N 1
ATOM 2149 C CA . VAL B 1 128 ? -2.975 -15.43 -7.391 1 98.62 128 VAL B CA 1
ATOM 2150 C C . VAL B 1 128 ? -2.377 -14.523 -6.32 1 98.62 128 VAL B C 1
ATOM 2152 O O . VAL B 1 128 ? -2.02 -13.375 -6.602 1 98.62 128 VAL B O 1
ATOM 2155 N N . PHE B 1 129 ? -2.391 -15.008 -5.078 1 98.81 129 PHE B N 1
ATOM 2156 C CA . PHE B 1 129 ? -1.876 -14.289 -3.918 1 98.81 129 PHE B CA 1
ATOM 2157 C C . PHE B 1 129 ? -0.561 -14.898 -3.443 1 98.81 129 PHE B C 1
ATOM 2159 O O . PHE B 1 129 ? -0.404 -16.125 -3.432 1 98.81 129 PHE B O 1
ATOM 2166 N N . PHE B 1 130 ? 0.397 -14.102 -3.027 1 98.81 130 PHE B N 1
ATOM 2167 C CA . PHE B 1 130 ? 1.692 -14.531 -2.52 1 98.81 130 PHE B CA 1
ATOM 2168 C C . PHE B 1 130 ? 2.389 -13.398 -1.772 1 98.81 130 PHE B C 1
ATOM 2170 O O . PHE B 1 130 ? 1.89 -12.273 -1.737 1 98.81 130 PHE B O 1
ATOM 2177 N N . PHE B 1 131 ? 3.449 -13.68 -1.12 1 98.69 131 PHE B N 1
ATOM 2178 C CA . PHE B 1 131 ? 4.215 -12.688 -0.373 1 98.69 131 PHE B CA 1
ATOM 2179 C C . PHE B 1 131 ? 5.523 -12.367 -1.088 1 98.69 131 PHE B C 1
ATOM 2181 O O . PHE B 1 131 ? 6.145 -13.25 -1.683 1 98.69 131 PHE B O 1
ATOM 2188 N N . ASP B 1 132 ? 5.918 -11.094 -1.071 1 98.56 132 ASP B N 1
ATOM 2189 C CA . ASP B 1 132 ? 7.285 -10.789 -1.488 1 98.56 132 ASP B CA 1
ATOM 2190 C C . ASP B 1 132 ? 8.297 -11.258 -0.445 1 98.56 132 ASP B C 1
ATOM 2192 O O . ASP B 1 132 ? 7.914 -11.805 0.592 1 98.56 132 ASP B O 1
ATOM 2196 N N . PRO B 1 133 ? 9.602 -11.117 -0.623 1 97.88 133 PRO B N 1
ATOM 2197 C CA . PRO B 1 133 ? 10.617 -11.695 0.26 1 97.88 133 PRO B CA 1
ATOM 2198 C C . PRO B 1 133 ? 10.555 -11.141 1.681 1 97.88 133 PRO B C 1
ATOM 2200 O O . PRO B 1 133 ? 11.086 -11.75 2.609 1 97.88 133 PRO B O 1
ATOM 2203 N N . ASP B 1 134 ? 9.953 -9.945 1.896 1 97.88 134 ASP B N 1
ATOM 2204 C CA . ASP B 1 134 ? 9.898 -9.344 3.225 1 97.88 134 ASP B CA 1
ATOM 2205 C C . ASP B 1 134 ? 8.578 -9.672 3.916 1 97.88 134 ASP B C 1
ATOM 2207 O O . ASP B 1 134 ? 8.398 -9.375 5.098 1 97.88 134 ASP B O 1
ATOM 2211 N N . GLY B 1 135 ? 7.641 -10.227 3.164 1 97.69 135 GLY B N 1
ATOM 2212 C CA . GLY B 1 135 ? 6.359 -10.555 3.773 1 97.69 135 GLY B CA 1
ATOM 2213 C C . GLY B 1 135 ? 5.258 -9.586 3.408 1 97.69 135 GLY B C 1
ATOM 2214 O O . GLY B 1 135 ? 4.168 -9.625 3.986 1 97.69 135 GLY B O 1
ATOM 2215 N N . ASN B 1 136 ? 5.461 -8.641 2.473 1 98.38 136 ASN B N 1
ATOM 2216 C CA . ASN B 1 136 ? 4.383 -7.816 1.935 1 98.38 136 ASN B CA 1
ATOM 2217 C C . ASN B 1 136 ? 3.436 -8.633 1.063 1 98.38 136 ASN B C 1
ATOM 2219 O O . ASN B 1 136 ? 3.879 -9.422 0.221 1 98.38 136 ASN B O 1
ATOM 2223 N N . GLY B 1 137 ? 2.141 -8.469 1.291 1 98.62 137 GLY B N 1
ATOM 2224 C CA . GLY B 1 137 ? 1.158 -9.211 0.515 1 98.62 137 GLY B CA 1
ATOM 2225 C C . GLY B 1 137 ? 0.986 -8.68 -0.894 1 98.62 137 GLY B C 1
ATOM 2226 O O . GLY B 1 137 ? 0.869 -7.465 -1.095 1 98.62 137 GLY B O 1
ATOM 2227 N N . LEU B 1 138 ? 0.943 -9.586 -1.854 1 98.88 138 LEU B N 1
ATOM 2228 C CA . LEU B 1 138 ? 0.767 -9.242 -3.262 1 98.88 138 LEU B CA 1
ATOM 2229 C C . LEU B 1 138 ? -0.339 -10.078 -3.891 1 98.88 138 LEU B C 1
ATOM 2231 O O . LEU B 1 138 ? -0.598 -11.203 -3.451 1 98.88 138 LEU B O 1
ATOM 2235 N N . GLU B 1 139 ? -0.932 -9.508 -4.812 1 98.88 139 GLU B N 1
ATOM 2236 C CA . GLU B 1 139 ? -1.903 -10.156 -5.684 1 98.88 139 GLU B CA 1
ATOM 2237 C C . GLU B 1 139 ? -1.63 -9.836 -7.152 1 98.88 139 GLU B C 1
ATOM 2239 O O . GLU B 1 139 ? -1.278 -8.711 -7.492 1 98.88 139 GLU B O 1
ATOM 2244 N N . ILE B 1 140 ? -1.688 -10.797 -7.996 1 98.62 140 ILE B N 1
ATOM 2245 C CA . ILE B 1 140 ? -1.785 -10.57 -9.43 1 98.62 140 ILE B CA 1
ATOM 2246 C C . ILE B 1 140 ? -3.131 -11.078 -9.945 1 98.62 140 ILE B C 1
ATOM 2248 O O . ILE B 1 140 ? -3.521 -12.211 -9.672 1 98.62 140 ILE B O 1
ATOM 2252 N N . ALA B 1 141 ? -3.816 -10.242 -10.57 1 97.88 141 ALA B N 1
ATOM 2253 C CA . ALA B 1 141 ? -5.125 -10.57 -11.133 1 97.88 141 ALA B CA 1
ATOM 2254 C C . ALA B 1 141 ? -5.105 -10.5 -12.656 1 97.88 141 ALA B C 1
ATOM 2256 O O . ALA B 1 141 ? -4.43 -9.648 -13.234 1 97.88 141 ALA B O 1
ATOM 2257 N N . SER B 1 142 ? -5.883 -11.383 -13.266 1 97.25 142 SER B N 1
ATOM 2258 C CA . SER B 1 142 ? -5.977 -11.375 -14.727 1 97.25 142 SER B CA 1
ATOM 2259 C C . SER B 1 142 ? -6.953 -10.312 -15.211 1 97.25 142 SER B C 1
ATOM 2261 O O . SER B 1 142 ? -7.906 -9.961 -14.508 1 97.25 142 SER B O 1
ATOM 2263 N N . ARG B 1 143 ? -6.629 -9.773 -16.312 1 93.25 143 ARG B N 1
ATOM 2264 C CA . ARG B 1 143 ? -7.562 -8.906 -17.016 1 93.25 143 ARG B CA 1
ATOM 2265 C C . ARG B 1 143 ? -7.785 -9.398 -18.453 1 93.25 143 ARG B C 1
ATOM 2267 O O . ARG B 1 143 ? -6.891 -10 -19.047 1 93.25 143 ARG B O 1
ATOM 2274 N N . GLU B 1 144 ? -8.977 -9.188 -18.938 1 86.81 144 GLU B N 1
ATOM 2275 C CA . GLU B 1 144 ? -9.273 -9.586 -20.297 1 86.81 144 GLU B CA 1
ATOM 2276 C C . GLU B 1 144 ? -8.438 -8.797 -21.297 1 86.81 144 GLU B C 1
ATOM 2278 O O . GLU B 1 144 ? -8.211 -7.598 -21.109 1 86.81 144 GLU B O 1
ATOM 2283 N N . ASP B 1 145 ? -7.875 -9.547 -22.297 1 76.12 145 ASP B N 1
ATOM 2284 C CA . ASP B 1 145 ? -7.043 -8.93 -23.328 1 76.12 145 ASP B CA 1
ATOM 2285 C C . ASP B 1 145 ? -7.852 -7.934 -24.156 1 76.12 145 ASP B C 1
ATOM 2287 O O . ASP B 1 145 ? -9.062 -8.109 -24.344 1 76.12 145 ASP B O 1
#

InterPro domains:
  IPR004360 Glyoxalase/fosfomycin resistance/dioxygenase domain [PF00903] (11-140)
  IPR029068 Glyoxalase/Bleomycin resistance protein/Dihydroxybiphenyl dioxygenase [G3DSA:3.10.180.10] (9-144)
  IPR029068 Glyoxalase/Bleomycin resistance protein/Dihydroxybiphenyl dioxygenase [SSF54593] (10-141)
  IPR037523 Vicinal oxygen chelate (VOC), core domain [PS51819] (10-143)

Organism: Cucurbita maxima (NCBI:txid3661)

Radius of gyration: 18.18 Å; Cα contacts (8 Å, |Δi|>4): 690; chains: 2; bounding box: 46×48×44 Å

Sequence (290 aa):
MAVPVAKAASLAHIARESSDIHRLSEFYKEMFGFEEIESPNFGELKVIWLNLPSAFQLHLIQRDPKSKLPEGPWSATSPVVDPSHLPRGHHICFSVSSSNFDSVVHSLKEKGIQTFEKTLPNGKVKQVFFFDPDGNGLEIASREDMAVPVAKAASLAHIARESSDIHRLSEFYKEMFGFEEIESPNFGELKVIWLNLPSAFQLHLIQRDPKSKLPEGPWSATSPVVDPSHLPRGHHICFSVSSSNFDSVVHSLKEKGIQTFEKTLPNGKVKQVFFFDPDGNGLEIASRED

pLDDT: mean 95.15, std 6.32, range [51.25, 98.88]

Secondary structure (DSSP, 8-state):
-PPPSSTT-EEEEEEEEES-HHHHHHHHHHHH--EEE-----TT--EEEEE-TTS-EEEEEE--TT---SSSGGGBSS----GGGGGGS-EEEEEEEHHHHHHHHHHHHHTT--EEEEE-TTSS-EEEEEE-TTS-EEEEEEE--/-PPPSSTT-EEEEEEEEES-HHHHHHHHHHHH--EEE-----TT--EEEEE-TTS-EEEEEE--TT---SSSGGGBSS----GGGGGGS-EEEEEEEHHHHHHHHHHHHHTT--EEEEE-TTSS-EEEEEE-TT--EEEEEEE--

Foldseek 3Di:
DDQDPDHPDDAAEAEAEDQDQPLLVVQCCVQPNWDWDDDDDPDPWDWTWTDDPVPYIYIYTHDDLVPLDPDHLSNDDPDDFAQVCPVVPAEEEAEDAPVCVVVSVVVCVVVVWDWDWDAPPVRPKIKIWGAGPRGHIYMYIHDYD/DDQDPDHPDDAAEAEAEDQDQVLLVVQCCVQPNWDWDDDDDPDPWDWTWTDDPVPYIYIYTHDDLVPLDPDHLSNDDPDDFAQVCPVVPAEEEAEDAPVCVVVSVVVCVVVVWDWDWDAPPVRPKIKIWGAGPRGHIYMYIHDYD

Solvent-accessible surface area (backbone atoms only — not comparable to full-atom values): 15157 Å² total; per-residue (Å²): 129,83,78,28,56,35,55,82,41,26,63,53,35,38,33,40,47,28,95,50,47,64,63,54,49,52,48,45,28,47,41,50,47,37,39,80,49,92,63,82,87,60,80,87,56,54,70,52,31,29,38,30,93,65,50,50,32,39,37,31,24,45,48,60,92,82,51,45,35,22,34,34,32,84,28,23,67,83,49,41,92,52,34,78,48,40,90,38,32,34,27,43,27,31,30,26,38,48,83,46,38,62,55,30,55,51,50,39,51,74,71,65,48,68,67,28,75,50,62,45,92,85,67,73,36,42,36,39,21,28,58,49,96,75,37,51,36,34,33,42,30,34,34,84,120,128,83,78,29,55,37,54,82,40,24,63,53,35,38,33,41,45,27,95,50,46,64,65,52,48,52,48,44,29,47,42,51,47,37,38,80,48,92,62,83,86,60,78,88,56,56,67,51,32,32,38,31,93,66,50,51,31,41,36,32,23,46,47,59,92,81,52,43,36,23,35,34,34,83,28,23,70,83,48,42,92,51,33,79,48,39,90,37,34,34,27,44,26,31,30,27,39,49,83,47,38,62,56,31,56,52,50,39,50,74,71,66,49,66,68,26,75,50,62,44,90,85,67,74,37,41,37,39,22,30,59,50,96,74,36,50,36,35,32,44,29,34,34,85,122

Nearest PDB structures (foldseek):
  2rk0-assembly1_B  TM=7.536E-01  e=9.166E-08  Parafrankia sp. EAN1pec
  2rk0-assembly1_A  TM=7.515E-01  e=1.340E-07  Parafrankia sp. EAN1pec
  6cky-assembly1_B  TM=6.321E-01  e=9.765E-08  Streptomyces uncialis
  5umw-assembly2_B  TM=6.562E-01  e=1.586E-06  Streptomyces sp. CB03234
  4x2a-assembly1_A  TM=5.711E-01  e=1.654E-05  Mus musculus